Protein AF-A0A368G8C9-F1 (afdb_monomer_lite)

Foldseek 3Di:
DLVQLVVLLVVLVVLLVVLVVLLVVLLVLVVVLVVLVVVLVVCVVVVVVVVNVVSVVVSVVSVVVSVVSVVVSLVSLVVSLVSLVSNLVVLVVLLCCLQVPLVVVLVVLVVVVVVPDDDPCSVVSLLVSLVSLQSSLQSLVSSLVSLVVVLCSQPVGDPPPDPSSVVSNVSSVVSNVSSVVSNVVSQVRQFDQSDPPDDIDRSHPDRPCCVVVPVAEDADADDDDPVVVVVVVVDDDDPPVVPPPPDDDDDDPDDDDDDDHDYDYDYDDD

pLDDT: mean 75.43, std 25.1, range [22.28, 98.25]

Organism: Ancylostoma caninum (NCBI:txid29170)

Sequence (270 aa):
LRTGLANATKETHNLWEENKDLQGRFVNDLNEISRIQQAIAQLEREHRQDQLQHARHSMTEMQRRASQLYSVLTTKREEIVKKLNDGTNFVALLQNQLISERLFDWKNRQKLAQVGVPFDNRDVMLDEIQMEFEFLAEQNWQLHMFASWTLDLLTRGPQVNDSHAHSTASNLTTLADQLTKLLFMLISQSFVVSVQPEPVRLLIGDKLGIRQHLVNTNVTVKIIAEEEAKLLSATQMNHKDMLTILTSDTAKIQHKPNSQNTGLERVVWQ

Secondary structure (DSSP, 8-state):
-HHHHHHHHHHHHHHHHHHHHHHHHHHHHHHHHHHHHHHHHHHHHTT-HHHHHHHHHHHHHHHHHHHHHHHHHHHHHHHHHHHHHHHHHHHHHHHHIIIIIIIHHHHHHHHHHHTT---TTHHHHHHHHHHHHHHHHHHHHHHHHHHHHHHHHHHHSS---SHHHHHHHHHHHHHHHHHHHHHHHHHHHTEEE-SSSS-EEESS-SSS-HHHH-TT---------HHHHHHHHTT---TTGGGTT-SS----------------------

InterPro domains:
  IPR001217 Transcription factor STAT [PTHR11801] (5-252)
  IPR012345 STAT transcription factor, DNA-binding, N-terminal [G3DSA:2.60.40.630] (190-265)
  IPR013800 STAT transcription factor, all-alpha domain [PF01017] (5-182)
  IPR015988 STAT transcription factor, coiled coil [SSF47655] (3-191)

Radius of gyration: 27.37 Å; chains: 1; bounding box: 65×45×83 Å

Structure (mmCIF, N/CA/C/O backbone):
data_AF-A0A368G8C9-F1
#
_entry.id   AF-A0A368G8C9-F1
#
loop_
_atom_site.group_PDB
_atom_site.id
_atom_site.type_symbol
_atom_site.label_atom_id
_atom_site.label_alt_id
_atom_site.label_comp_id
_atom_site.label_asym_id
_atom_site.label_entity_id
_atom_site.label_seq_id
_atom_site.pdbx_PDB_ins_code
_atom_site.Cartn_x
_atom_site.Cartn_y
_atom_site.Cartn_z
_atom_site.occupancy
_atom_site.B_iso_or_equiv
_atom_site.auth_seq_id
_atom_site.auth_comp_id
_atom_site.auth_asym_id
_atom_site.auth_atom_id
_atom_site.pdbx_PDB_model_num
ATOM 1 N N . LEU A 1 1 ? 5.447 -10.956 -12.209 1.00 88.19 1 LEU A N 1
ATOM 2 C CA . LEU A 1 1 ? 5.657 -9.695 -11.460 1.00 88.19 1 LEU A CA 1
ATOM 3 C C . LEU A 1 1 ? 4.490 -8.717 -11.622 1.00 88.19 1 LEU A C 1
ATOM 5 O O . LEU A 1 1 ? 3.838 -8.440 -10.629 1.00 88.19 1 LEU A O 1
ATOM 9 N N . ARG A 1 2 ? 4.151 -8.268 -12.843 1.00 92.25 2 ARG A N 1
ATOM 10 C CA . ARG A 1 2 ? 3.057 -7.303 -13.101 1.00 92.25 2 ARG A CA 1
ATOM 11 C C . ARG A 1 2 ? 1.702 -7.681 -12.480 1.00 92.25 2 ARG A C 1
ATOM 13 O O . ARG A 1 2 ? 1.123 -6.891 -11.745 1.00 92.25 2 ARG A O 1
ATOM 20 N N . THR A 1 3 ? 1.229 -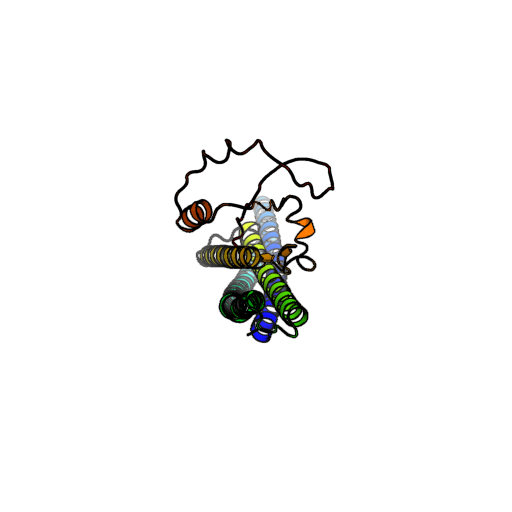8.906 -12.722 1.00 95.69 3 THR A N 1
ATOM 21 C CA . THR A 1 3 ? -0.011 -9.428 -12.115 1.00 95.69 3 THR A CA 1
ATOM 22 C C . THR A 1 3 ? 0.086 -9.522 -10.593 1.00 95.69 3 THR A C 1
ATOM 24 O O . THR A 1 3 ? -0.885 -9.251 -9.899 1.00 95.69 3 THR A O 1
ATOM 27 N N . GLY A 1 4 ? 1.269 -9.862 -10.070 1.00 96.25 4 GLY A N 1
ATOM 28 C CA . GLY A 1 4 ? 1.528 -9.908 -8.630 1.00 96.25 4 GLY A CA 1
ATOM 29 C C . GLY A 1 4 ? 1.377 -8.534 -7.980 1.00 96.25 4 GLY A C 1
ATOM 30 O O . GLY A 1 4 ? 0.673 -8.420 -6.984 1.00 96.25 4 GLY A O 1
ATOM 31 N N . LEU A 1 5 ? 1.941 -7.490 -8.601 1.00 97.50 5 LEU A N 1
ATOM 32 C CA . LEU A 1 5 ? 1.772 -6.107 -8.154 1.00 97.50 5 LEU A CA 1
ATOM 33 C C . LEU A 1 5 ? 0.299 -5.683 -8.183 1.00 97.50 5 LEU A C 1
ATOM 35 O O . LEU A 1 5 ? -0.212 -5.218 -7.173 1.00 97.50 5 LEU A O 1
ATOM 39 N N . ALA A 1 6 ? -0.404 -5.906 -9.299 1.00 96.56 6 ALA A N 1
ATOM 40 C CA . ALA A 1 6 ? -1.820 -5.546 -9.415 1.00 96.56 6 ALA A CA 1
ATOM 41 C C . ALA A 1 6 ? -2.693 -6.233 -8.350 1.00 96.56 6 ALA A C 1
ATOM 43 O O . ALA A 1 6 ? -3.567 -5.603 -7.753 1.00 96.56 6 ALA A O 1
ATOM 44 N N . ASN A 1 7 ? -2.438 -7.517 -8.082 1.00 97.62 7 ASN A N 1
ATOM 45 C CA . ASN A 1 7 ? -3.144 -8.258 -7.041 1.00 97.62 7 ASN A CA 1
ATOM 46 C C . ASN A 1 7 ? -2.818 -7.716 -5.645 1.00 97.62 7 ASN A C 1
ATOM 48 O O . ASN A 1 7 ? -3.739 -7.485 -4.869 1.00 97.62 7 ASN A O 1
ATOM 52 N N . ALA A 1 8 ? -1.542 -7.453 -5.343 1.00 97.56 8 ALA A N 1
ATOM 53 C CA . ALA A 1 8 ? -1.131 -6.888 -4.058 1.00 97.56 8 ALA A CA 1
ATOM 54 C C . ALA A 1 8 ? -1.779 -5.517 -3.804 1.00 97.56 8 ALA A C 1
ATOM 56 O O . ALA A 1 8 ? -2.308 -5.284 -2.717 1.00 97.56 8 ALA A O 1
ATOM 57 N N . THR A 1 9 ? -1.816 -4.638 -4.809 1.00 96.75 9 THR A N 1
ATOM 58 C CA . THR A 1 9 ? -2.486 -3.332 -4.716 1.00 96.75 9 THR A CA 1
ATOM 59 C C . THR A 1 9 ? -3.985 -3.482 -4.478 1.00 96.75 9 THR A C 1
ATOM 61 O O . THR A 1 9 ? -4.532 -2.851 -3.574 1.00 96.75 9 THR A O 1
ATOM 64 N N . LYS A 1 10 ? -4.657 -4.358 -5.238 1.00 97.88 10 LYS A N 1
ATOM 65 C CA . LYS A 1 10 ? -6.098 -4.608 -5.090 1.00 97.88 10 LYS A CA 1
ATOM 66 C C . LYS A 1 10 ? -6.447 -5.193 -3.721 1.00 97.88 10 LYS A C 1
ATOM 68 O O . LYS A 1 10 ? -7.412 -4.765 -3.096 1.00 97.88 10 LYS A O 1
ATOM 73 N N . GLU A 1 11 ? -5.676 -6.166 -3.248 1.00 98.00 11 GLU A N 1
ATOM 74 C CA . GLU A 1 11 ? -5.865 -6.750 -1.919 1.00 98.00 11 GLU A CA 1
ATOM 75 C C . GLU A 1 11 ? -5.634 -5.705 -0.826 1.00 98.00 11 GLU A C 1
ATOM 77 O O . GLU A 1 11 ? -6.454 -5.590 0.080 1.00 98.00 11 GLU A O 1
ATOM 82 N N . THR A 1 12 ? -4.585 -4.886 -0.947 1.00 98.12 12 THR A N 1
ATOM 83 C CA . THR A 1 12 ? -4.316 -3.784 -0.009 1.00 98.12 12 THR A CA 1
ATOM 84 C C . THR A 1 12 ? -5.480 -2.794 0.038 1.00 98.12 12 THR A C 1
ATOM 86 O O . THR A 1 12 ? -5.883 -2.388 1.126 1.00 98.12 12 THR A O 1
ATOM 89 N N . HIS A 1 13 ? -6.063 -2.449 -1.114 1.00 97.94 13 HIS A N 1
ATOM 90 C CA . HIS A 1 13 ? -7.238 -1.581 -1.181 1.00 97.94 13 HIS A CA 1
ATOM 91 C C . HIS A 1 13 ? -8.431 -2.160 -0.409 1.00 97.94 13 HIS A C 1
ATOM 93 O O . HIS A 1 13 ? -9.008 -1.474 0.432 1.00 97.94 13 HIS A O 1
ATOM 99 N N . ASN A 1 14 ? -8.763 -3.434 -0.644 1.00 98.12 14 ASN A N 1
ATOM 100 C CA . ASN A 1 14 ? -9.864 -4.102 0.053 1.00 98.12 14 ASN A CA 1
ATOM 101 C C . ASN A 1 14 ? -9.626 -4.146 1.569 1.00 98.12 14 ASN A C 1
ATOM 103 O O . ASN A 1 14 ? -10.520 -3.836 2.353 1.00 98.12 14 ASN A O 1
ATOM 107 N N . LEU A 1 15 ? -8.401 -4.487 1.988 1.00 98.06 15 LEU A N 1
ATOM 108 C CA . LEU A 1 15 ? -8.029 -4.501 3.401 1.00 98.06 15 LEU A CA 1
ATOM 109 C C . LEU A 1 15 ? -8.153 -3.111 4.035 1.00 98.06 15 LEU A C 1
ATOM 111 O O . LEU A 1 15 ? -8.602 -3.005 5.176 1.00 98.06 15 LEU A O 1
ATOM 115 N N . TRP A 1 16 ? -7.767 -2.061 3.307 1.00 97.38 16 TRP A N 1
ATOM 116 C CA . TRP A 1 16 ? -7.879 -0.680 3.765 1.00 97.38 16 TRP A CA 1
ATOM 117 C C . TRP A 1 16 ? -9.338 -0.242 3.940 1.00 97.38 16 TRP A C 1
ATOM 119 O O . TRP A 1 16 ? -9.667 0.324 4.981 1.00 97.38 16 TRP A O 1
ATOM 129 N N . GLU A 1 17 ? -10.217 -0.543 2.980 1.00 97.62 17 GLU A N 1
ATOM 130 C CA . GLU A 1 17 ? -11.656 -0.253 3.091 1.00 97.62 17 GLU A CA 1
ATOM 131 C C . GLU A 1 17 ? -12.268 -0.934 4.323 1.00 97.62 17 GLU A C 1
ATOM 133 O O . GLU A 1 17 ? -12.906 -0.281 5.151 1.00 97.62 17 GLU A O 1
ATOM 138 N N . GLU A 1 18 ? -11.987 -2.225 4.515 1.00 97.12 18 GLU A N 1
ATOM 139 C CA . GLU A 1 18 ? -12.443 -2.962 5.696 1.00 97.12 18 GLU A CA 1
ATOM 140 C C . GLU A 1 18 ? -11.879 -2.372 6.998 1.00 97.12 18 GLU A C 1
ATOM 142 O O . GLU A 1 18 ? -12.600 -2.233 7.989 1.00 97.12 18 GLU A O 1
ATOM 147 N N . ASN A 1 19 ? -10.596 -1.993 7.019 1.00 95.56 19 ASN A N 1
ATOM 148 C CA . ASN A 1 19 ? -9.971 -1.381 8.191 1.00 95.56 19 ASN A CA 1
ATOM 149 C C . ASN A 1 19 ? -10.600 -0.029 8.542 1.00 95.56 19 ASN A C 1
ATOM 151 O O . ASN A 1 19 ? -10.870 0.229 9.715 1.00 95.56 19 ASN A O 1
ATOM 155 N N . LYS A 1 20 ? -10.864 0.808 7.536 1.00 94.69 20 LYS A N 1
ATOM 156 C CA . LYS A 1 20 ? -11.529 2.104 7.690 1.00 94.69 20 LYS A CA 1
ATOM 157 C C . LYS A 1 20 ? -12.919 1.936 8.306 1.00 94.69 20 LYS A C 1
ATOM 159 O O . LYS A 1 20 ? -13.249 2.637 9.264 1.00 94.69 20 LYS A O 1
ATOM 164 N N . ASP A 1 21 ? -13.703 0.977 7.822 1.00 95.94 21 ASP A N 1
ATOM 165 C CA . ASP A 1 21 ? -15.040 0.698 8.354 1.00 95.94 21 ASP A CA 1
ATOM 166 C C . ASP A 1 21 ? -14.993 0.192 9.801 1.00 95.94 21 ASP A C 1
ATOM 168 O O . ASP A 1 21 ? -15.751 0.658 10.659 1.00 95.94 21 ASP A O 1
ATOM 172 N N . LEU A 1 22 ? -14.077 -0.735 10.103 1.00 95.06 22 LEU A N 1
ATOM 173 C CA . LEU A 1 22 ? -13.854 -1.222 11.466 1.00 95.06 22 LEU A CA 1
ATOM 174 C C . LEU A 1 22 ? -13.415 -0.087 12.401 1.00 95.06 22 LEU A C 1
ATOM 176 O O . LEU A 1 22 ? -13.894 -0.008 13.533 1.00 95.06 22 LEU A O 1
ATOM 180 N N . GLN A 1 23 ? -12.557 0.818 11.924 1.00 92.94 23 GLN A N 1
ATOM 181 C CA . GLN A 1 23 ? -12.082 1.967 12.692 1.00 92.94 23 GLN A CA 1
ATOM 182 C C . GLN A 1 23 ? -13.244 2.915 12.997 1.00 92.94 23 GLN A C 1
ATOM 184 O O . GLN A 1 23 ? -13.386 3.352 14.136 1.00 92.94 23 GLN A O 1
ATOM 189 N N . GLY A 1 24 ? -14.118 3.181 12.022 1.00 93.56 24 GLY A N 1
ATOM 190 C CA . GLY A 1 24 ? -15.326 3.980 12.231 1.00 93.56 24 GLY A CA 1
ATOM 191 C C . GLY A 1 24 ? -16.251 3.382 13.297 1.00 93.56 24 GLY A C 1
ATOM 192 O O . GLY A 1 24 ? -16.713 4.092 14.191 1.00 93.56 24 GLY A O 1
ATOM 193 N N . ARG A 1 25 ? -16.468 2.060 13.264 1.00 94.81 25 ARG A N 1
ATOM 194 C CA . ARG A 1 25 ? -17.245 1.352 14.299 1.00 94.81 25 ARG A CA 1
ATOM 195 C C . ARG A 1 25 ? -16.587 1.453 15.675 1.00 94.81 25 ARG A C 1
ATOM 197 O O . ARG A 1 25 ? -17.273 1.731 16.650 1.00 94.81 25 ARG A O 1
ATOM 204 N N . PHE A 1 26 ? -15.269 1.295 15.750 1.00 93.88 26 PHE A N 1
ATOM 205 C CA . PHE A 1 26 ? -14.529 1.388 17.008 1.00 93.88 26 PHE A CA 1
ATOM 206 C C . PHE A 1 26 ? -14.618 2.784 17.630 1.00 93.88 26 PHE A C 1
ATOM 208 O O . PHE A 1 26 ? -14.861 2.913 18.827 1.00 93.88 26 PHE A O 1
ATOM 215 N N . VAL A 1 27 ? -14.506 3.837 16.818 1.00 92.31 27 VAL A N 1
ATOM 216 C CA . VAL A 1 27 ? -14.690 5.220 17.281 1.00 92.31 27 VAL A CA 1
ATOM 217 C C . VAL A 1 27 ? -16.102 5.445 17.824 1.00 92.31 27 VAL A C 1
ATOM 219 O O . VAL A 1 27 ? -16.261 6.079 18.867 1.00 92.31 27 VAL A O 1
ATOM 222 N N . ASN A 1 28 ? -17.127 4.903 17.163 1.00 93.94 28 ASN A N 1
ATOM 223 C CA . ASN A 1 28 ? -18.502 4.989 17.655 1.00 93.94 28 ASN A CA 1
ATOM 224 C C . ASN A 1 28 ? -18.672 4.288 19.009 1.00 93.94 28 ASN A C 1
ATOM 226 O O . ASN A 1 28 ? -19.301 4.852 19.902 1.00 93.94 28 ASN A O 1
ATOM 230 N N . ASP A 1 29 ? -18.066 3.112 19.186 1.00 94.19 29 ASP A N 1
ATOM 231 C CA . ASP A 1 29 ? -18.099 2.377 20.454 1.00 94.19 29 ASP A CA 1
ATOM 232 C C . ASP A 1 29 ? -17.433 3.171 21.582 1.00 94.19 29 ASP A C 1
ATOM 234 O O . ASP A 1 29 ? -17.985 3.264 22.677 1.00 94.19 29 ASP A O 1
ATOM 238 N N . LEU A 1 30 ? -16.287 3.805 21.315 1.00 93.19 30 LEU A N 1
ATOM 239 C CA . LEU A 1 30 ? -15.606 4.663 22.289 1.00 93.19 30 LEU A CA 1
ATOM 240 C C . LEU A 1 30 ? -16.428 5.904 22.657 1.00 93.19 30 LEU A C 1
ATOM 242 O O . LEU A 1 30 ? -16.494 6.278 23.831 1.00 93.19 30 LEU A O 1
ATOM 246 N N . ASN A 1 31 ? -17.086 6.524 21.677 1.00 93.50 31 ASN A N 1
ATOM 247 C CA . ASN A 1 31 ? -17.979 7.654 21.922 1.00 93.50 31 ASN A CA 1
ATOM 248 C C . ASN A 1 31 ? -19.173 7.245 22.794 1.00 93.50 31 ASN A C 1
ATOM 250 O O . ASN A 1 31 ? -19.550 7.987 23.701 1.00 93.50 31 ASN A O 1
ATOM 254 N N . GLU A 1 32 ? -19.746 6.065 22.558 1.00 94.88 32 GLU A N 1
ATOM 255 C CA . GLU A 1 32 ? -20.853 5.548 23.363 1.00 94.88 32 GLU A CA 1
ATOM 256 C C . GLU A 1 32 ? -20.409 5.201 24.788 1.00 94.88 32 GLU A C 1
ATOM 258 O O . GLU A 1 32 ? -21.078 5.581 25.748 1.00 94.88 32 GLU A O 1
ATOM 263 N N . ILE A 1 33 ? -19.234 4.584 24.955 1.00 95.25 33 ILE A N 1
ATOM 264 C CA . ILE A 1 33 ? -18.633 4.356 26.279 1.00 95.25 33 ILE A CA 1
ATOM 265 C C . ILE A 1 33 ? -18.484 5.683 27.034 1.00 95.25 33 ILE A C 1
ATOM 267 O O . ILE A 1 33 ? -18.860 5.765 28.203 1.00 95.25 33 ILE A O 1
ATOM 271 N N . SER A 1 34 ? -18.003 6.738 26.369 1.00 94.38 34 SER A N 1
ATOM 272 C CA . SER A 1 34 ? -17.874 8.067 26.979 1.00 94.38 34 SER A CA 1
ATOM 273 C C . SER A 1 34 ? -19.225 8.637 27.430 1.00 94.38 34 SER A C 1
ATOM 275 O O . SER A 1 34 ? -19.333 9.167 28.538 1.00 94.38 34 SER A O 1
ATOM 277 N N . ARG A 1 35 ? -20.282 8.477 26.621 1.00 96.00 35 ARG A N 1
ATOM 278 C CA . ARG A 1 35 ? -21.648 8.902 26.979 1.00 96.00 35 ARG A CA 1
ATOM 279 C C . ARG A 1 35 ? -22.190 8.136 28.180 1.00 96.00 35 ARG A C 1
ATOM 281 O O . ARG A 1 35 ? -22.707 8.756 29.109 1.00 96.00 35 ARG A O 1
ATOM 288 N N . ILE A 1 36 ? -22.037 6.810 28.198 1.00 95.12 36 ILE A N 1
ATOM 289 C CA . ILE A 1 36 ? -22.459 5.975 29.331 1.00 95.12 36 ILE A CA 1
ATOM 290 C C . ILE A 1 36 ? -21.697 6.387 30.596 1.00 95.12 36 ILE A C 1
ATOM 292 O O . ILE A 1 36 ? -22.294 6.504 31.663 1.00 95.12 36 ILE A O 1
ATOM 296 N N . GLN A 1 37 ? -20.401 6.683 30.486 1.00 95.25 37 GLN A N 1
ATOM 297 C CA . GLN A 1 37 ? -19.589 7.118 31.619 1.00 95.25 37 GLN A CA 1
ATOM 298 C C . GLN A 1 37 ? -20.044 8.472 32.189 1.00 95.25 37 GLN A C 1
ATOM 300 O O . GLN A 1 37 ? -20.086 8.642 33.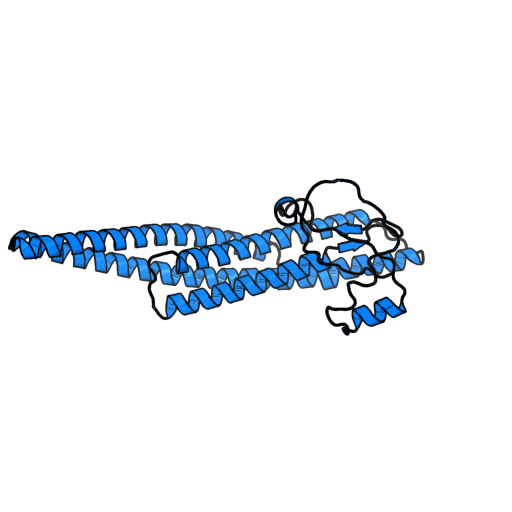409 1.00 95.25 37 GLN A O 1
ATOM 305 N N . GLN A 1 38 ? -20.456 9.415 31.337 1.00 95.00 38 GLN A N 1
ATOM 306 C CA . GLN A 1 38 ? -21.073 10.672 31.779 1.00 95.00 38 GLN A CA 1
ATOM 307 C C . GLN A 1 38 ? -22.424 10.434 32.469 1.00 95.00 38 GLN A C 1
ATOM 309 O O . GLN A 1 38 ? -22.686 11.018 33.522 1.00 95.00 38 GLN A O 1
ATOM 314 N N . ALA A 1 39 ? -23.256 9.543 31.922 1.00 94.56 39 ALA A N 1
ATOM 315 C CA . ALA A 1 39 ? -24.535 9.178 32.524 1.00 94.56 39 ALA A CA 1
ATOM 316 C C . ALA A 1 39 ? -24.353 8.527 33.906 1.00 94.56 39 ALA A C 1
ATOM 318 O O . ALA A 1 39 ? -25.062 8.879 34.846 1.00 94.56 39 ALA A O 1
ATOM 319 N N . ILE A 1 40 ? -23.362 7.642 34.064 1.00 94.62 40 ILE A N 1
ATOM 320 C CA . ILE A 1 40 ? -22.985 7.053 35.358 1.00 94.62 40 ILE A CA 1
ATOM 321 C C . ILE A 1 40 ? -22.645 8.157 36.366 1.00 94.62 40 ILE A C 1
ATOM 323 O O . ILE A 1 40 ? -23.218 8.176 37.452 1.00 94.62 40 ILE A O 1
ATOM 327 N N . ALA A 1 41 ? -21.790 9.114 35.993 1.00 94.25 41 ALA A N 1
ATOM 328 C CA . ALA A 1 41 ? -21.398 10.208 36.882 1.00 94.25 41 ALA A CA 1
ATOM 329 C C . ALA A 1 41 ? -22.587 11.087 37.320 1.00 94.25 41 ALA A C 1
ATOM 331 O O . ALA A 1 41 ? -22.596 11.609 38.435 1.00 94.25 41 ALA A O 1
ATOM 332 N N . GLN A 1 42 ? -23.601 11.257 36.465 1.00 93.88 42 GLN A N 1
ATOM 333 C CA . GLN A 1 42 ? -24.837 11.954 36.823 1.00 93.88 42 GLN A CA 1
ATOM 334 C C . GLN A 1 42 ? -25.710 11.118 37.771 1.00 93.88 42 GLN A C 1
ATOM 336 O O . GLN A 1 42 ? -26.149 11.623 38.804 1.00 93.88 42 GLN A O 1
ATOM 341 N N . LEU A 1 43 ? -25.928 9.837 37.461 1.00 93.44 43 LEU A N 1
ATOM 342 C CA . LEU A 1 43 ? -26.731 8.927 38.286 1.00 93.44 43 LEU A CA 1
ATOM 343 C C . LEU A 1 43 ? -26.146 8.744 39.694 1.00 93.44 43 LEU A C 1
ATOM 345 O O . LEU A 1 43 ? -26.902 8.596 40.656 1.00 93.44 4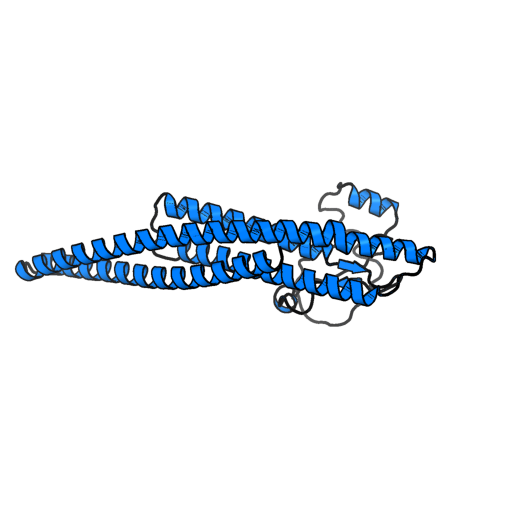3 LEU A O 1
ATOM 349 N N . GLU A 1 44 ? -24.817 8.799 39.827 1.00 92.44 44 GLU A N 1
ATOM 350 C CA . GLU A 1 44 ? -24.121 8.797 41.118 1.00 92.44 44 GLU A CA 1
ATOM 351 C C . GLU A 1 44 ? -24.473 10.026 41.967 1.00 92.44 44 GLU A C 1
ATOM 353 O O . GLU A 1 44 ? -24.700 9.883 43.169 1.00 92.44 44 GLU A O 1
ATOM 358 N N . ARG A 1 45 ? -24.590 11.213 41.353 1.00 93.19 45 ARG A N 1
ATOM 359 C CA . ARG A 1 45 ? -25.008 12.450 42.041 1.00 93.19 45 ARG A CA 1
ATOM 360 C C . ARG A 1 45 ? -26.484 12.435 42.431 1.00 93.19 45 ARG A C 1
ATOM 362 O O . ARG A 1 45 ? -26.849 13.006 43.450 1.00 93.19 45 ARG A O 1
ATOM 369 N N . GLU A 1 46 ? -27.325 11.797 41.622 1.00 92.94 46 GLU A N 1
ATOM 370 C CA . GLU A 1 46 ? -28.771 11.688 41.857 1.00 92.94 46 GLU A CA 1
ATOM 371 C C . GLU A 1 46 ? -29.155 10.515 42.783 1.00 92.94 46 GLU A C 1
ATOM 373 O O . GLU A 1 46 ? -30.338 10.302 43.041 1.00 92.94 46 GLU A O 1
ATOM 378 N N . HIS A 1 47 ? -28.179 9.740 43.275 1.00 88.50 47 HIS A N 1
ATOM 379 C CA . HIS A 1 47 ? -28.375 8.575 44.149 1.00 88.50 47 HIS A CA 1
ATOM 380 C C . HIS A 1 47 ? -29.342 7.499 43.599 1.00 88.50 47 HIS A C 1
ATOM 382 O O . HIS A 1 47 ? -29.966 6.757 44.360 1.00 88.50 47 HIS A O 1
ATOM 388 N N . ARG A 1 48 ? -29.442 7.350 42.269 1.00 87.88 48 ARG A N 1
ATOM 389 C CA . ARG A 1 48 ? -30.328 6.366 41.612 1.00 87.88 48 ARG A CA 1
ATOM 390 C C . ARG A 1 48 ? -29.675 4.984 41.486 1.00 87.88 48 ARG A C 1
ATOM 392 O O . ARG A 1 48 ? -29.214 4.606 40.408 1.00 87.88 48 ARG A O 1
ATOM 399 N N . GLN A 1 49 ? -29.641 4.219 42.579 1.00 85.88 49 GLN A N 1
ATOM 400 C CA . GLN A 1 49 ? -28.889 2.955 42.653 1.00 85.88 49 GLN A CA 1
ATOM 401 C C . GLN A 1 49 ? -29.269 1.907 41.589 1.00 85.88 49 GLN A C 1
ATOM 403 O O . GLN A 1 49 ? -28.368 1.328 40.982 1.00 85.88 49 GLN A O 1
ATOM 408 N N . ASP A 1 50 ? -30.555 1.696 41.296 1.00 86.06 50 ASP A N 1
ATOM 409 C CA . ASP A 1 50 ? -30.969 0.676 40.316 1.00 86.06 50 ASP A CA 1
ATOM 410 C C . ASP A 1 50 ? -30.519 1.021 38.889 1.00 86.06 50 ASP A C 1
ATOM 412 O O . ASP A 1 50 ? -29.988 0.176 38.166 1.00 86.06 50 ASP A O 1
ATOM 416 N N . GLN A 1 51 ? -30.672 2.287 38.484 1.00 89.12 51 GLN A N 1
ATOM 417 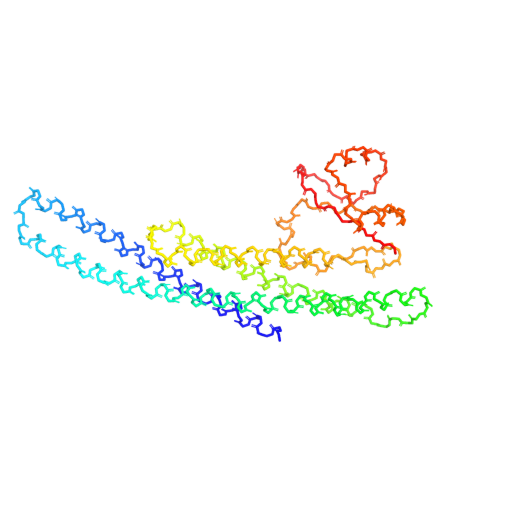C CA . GLN A 1 51 ? -30.241 2.774 37.166 1.00 89.12 51 GLN A CA 1
ATOM 418 C C . GLN A 1 51 ? -28.713 2.768 37.044 1.00 89.12 51 GLN A C 1
ATOM 420 O O . GLN A 1 51 ? -28.178 2.471 35.975 1.00 89.12 51 GLN A O 1
ATOM 425 N N . LEU A 1 52 ? -28.007 3.029 38.147 1.00 91.88 52 LEU A N 1
ATOM 426 C CA . LEU A 1 52 ? -26.551 2.994 38.201 1.00 91.88 52 LEU A CA 1
ATOM 427 C C . LEU A 1 52 ? -25.995 1.587 37.931 1.00 91.88 52 LEU A C 1
ATOM 429 O O . LEU A 1 52 ? -25.036 1.450 37.173 1.00 91.88 52 LEU A O 1
ATOM 433 N N . GLN A 1 53 ? -26.601 0.544 38.509 1.00 91.56 53 GLN A N 1
ATOM 434 C CA . GLN A 1 53 ? -26.180 -0.843 38.266 1.00 91.56 53 GLN A CA 1
ATOM 435 C C . GLN A 1 53 ? -26.362 -1.240 36.796 1.00 91.56 53 GLN A C 1
ATOM 437 O O . GLN A 1 53 ? -25.445 -1.791 36.186 1.00 91.56 53 GLN A O 1
ATOM 442 N N . HIS A 1 54 ? -27.503 -0.884 36.195 1.00 92.62 54 HIS A N 1
ATOM 443 C CA . HIS A 1 54 ? -27.763 -1.140 34.775 1.00 92.62 54 HIS A CA 1
ATOM 444 C C . HIS A 1 54 ? -26.774 -0.396 33.865 1.00 92.62 54 HIS A C 1
ATOM 446 O O . HIS A 1 54 ? -26.226 -0.989 32.935 1.00 92.62 54 HIS A O 1
ATOM 452 N N . ALA A 1 55 ? -26.497 0.881 34.148 1.00 92.88 55 ALA A N 1
ATOM 453 C CA . ALA A 1 55 ? -25.546 1.677 33.376 1.00 92.88 55 ALA A CA 1
ATOM 454 C C . ALA A 1 55 ? -24.116 1.117 33.468 1.00 92.88 55 ALA A C 1
ATOM 456 O O . ALA A 1 55 ? -23.428 1.020 32.452 1.00 92.88 55 ALA A O 1
ATOM 457 N N . ARG A 1 56 ? -23.683 0.680 34.660 1.00 94.00 56 ARG A N 1
ATOM 458 C CA . ARG A 1 56 ? -22.375 0.032 34.857 1.00 94.00 56 ARG A CA 1
ATOM 459 C C . ARG A 1 56 ? -22.267 -1.287 34.095 1.00 94.00 56 ARG A C 1
ATOM 461 O O . ARG A 1 56 ? -21.260 -1.506 33.431 1.00 94.00 56 ARG A O 1
ATOM 468 N N . HIS A 1 57 ? -23.306 -2.124 34.129 1.00 94.75 57 HIS A N 1
ATOM 469 C CA . HIS A 1 57 ? -23.331 -3.368 33.358 1.00 94.75 57 HIS A CA 1
ATOM 470 C C . HIS A 1 57 ? -23.249 -3.108 31.844 1.00 94.75 57 HIS A C 1
ATOM 472 O O . HIS A 1 57 ? -22.426 -3.714 31.158 1.00 94.75 57 HIS A O 1
ATOM 478 N N . SER A 1 58 ? -24.031 -2.146 31.339 1.00 94.56 58 SER A N 1
ATOM 479 C CA . SER A 1 58 ? -23.983 -1.719 29.933 1.00 94.56 58 SER A CA 1
ATOM 480 C C . SER A 1 58 ? -22.590 -1.216 29.531 1.00 94.56 58 SER A C 1
ATOM 482 O O . SER A 1 58 ? -22.065 -1.597 28.484 1.00 94.56 58 SER A O 1
ATOM 484 N N . MET A 1 59 ? -21.939 -0.425 30.394 1.00 95.44 59 MET A N 1
ATOM 485 C CA . MET A 1 59 ? -20.571 0.048 30.169 1.00 95.44 59 MET A CA 1
ATOM 486 C C . MET A 1 59 ? -19.580 -1.113 30.034 1.00 95.44 59 MET A C 1
ATOM 488 O O . MET A 1 59 ? -18.754 -1.098 29.124 1.00 95.44 59 MET A O 1
ATOM 492 N N . THR A 1 60 ? -19.666 -2.125 30.903 1.00 95.50 60 THR A N 1
ATOM 493 C CA . THR A 1 60 ? -18.784 -3.300 30.850 1.00 95.50 60 THR A CA 1
ATOM 494 C C . THR A 1 60 ? -18.968 -4.097 29.557 1.00 95.50 60 THR A C 1
ATOM 496 O O . THR A 1 60 ? -17.975 -4.455 28.922 1.00 95.50 60 THR A O 1
ATOM 499 N N . GLU A 1 61 ? -20.207 -4.331 29.115 1.00 95.38 61 GLU A N 1
ATOM 500 C CA . GLU A 1 61 ? -20.464 -5.013 27.837 1.00 95.38 61 GLU A CA 1
ATOM 501 C C . GLU A 1 61 ? -19.946 -4.207 26.638 1.00 95.38 61 GLU A C 1
ATOM 503 O O . GLU A 1 61 ? -19.308 -4.762 25.739 1.00 95.38 61 GLU A O 1
ATOM 508 N N . MET A 1 62 ? -20.147 -2.886 26.647 1.00 94.81 62 MET A N 1
ATOM 509 C CA . MET A 1 62 ? -19.632 -2.002 25.601 1.00 94.81 62 MET A CA 1
ATOM 510 C C . MET A 1 62 ? -18.102 -1.976 25.558 1.00 94.81 62 MET A C 1
ATOM 512 O O . MET A 1 62 ? -17.522 -2.066 24.476 1.00 94.81 62 MET A O 1
ATOM 516 N N . GLN A 1 63 ? -17.437 -1.926 26.715 1.00 94.94 63 GLN A N 1
ATOM 517 C CA . GLN A 1 63 ? -15.979 -2.026 26.805 1.00 94.94 63 GLN A CA 1
ATOM 518 C C . GLN A 1 63 ? -15.476 -3.364 26.256 1.00 94.94 63 GLN A C 1
ATOM 520 O O . GLN A 1 63 ? -14.555 -3.379 25.441 1.00 94.94 63 GLN A O 1
ATOM 525 N N . ARG A 1 64 ? -16.119 -4.481 26.625 1.00 96.12 64 ARG A N 1
ATOM 526 C CA . ARG A 1 64 ? -15.774 -5.814 26.110 1.00 96.12 64 ARG A CA 1
ATOM 527 C C . ARG A 1 64 ? -15.880 -5.870 24.584 1.00 96.12 64 ARG A C 1
ATOM 529 O O . ARG A 1 64 ? -14.976 -6.391 23.929 1.00 96.12 64 ARG A O 1
ATOM 536 N N . ARG A 1 65 ? -16.954 -5.315 24.010 1.00 95.44 65 ARG A N 1
ATOM 537 C CA . ARG A 1 65 ? -17.144 -5.231 22.553 1.00 95.44 65 ARG A CA 1
ATOM 538 C C . ARG A 1 65 ? -16.059 -4.388 21.883 1.00 95.44 65 ARG A C 1
ATOM 540 O O . ARG A 1 65 ? -15.466 -4.841 20.905 1.00 95.44 65 ARG A O 1
ATOM 547 N N . ALA A 1 66 ? -15.768 -3.208 22.427 1.00 94.50 66 ALA A N 1
ATOM 548 C CA . ALA A 1 66 ? -14.741 -2.316 21.898 1.00 94.50 66 ALA A CA 1
ATOM 549 C C . ALA A 1 66 ? -13.353 -2.979 21.909 1.00 94.50 66 ALA A C 1
ATOM 551 O O . ALA A 1 66 ? -12.627 -2.888 20.921 1.00 94.50 66 ALA A O 1
ATOM 552 N N . SER A 1 67 ? -13.002 -3.713 22.972 1.00 94.06 67 SER A N 1
ATOM 553 C CA . SER A 1 67 ? -11.742 -4.466 23.047 1.00 94.06 67 SER A CA 1
ATOM 554 C C . SER A 1 67 ? -11.650 -5.577 21.997 1.00 94.06 67 SER A C 1
ATOM 556 O O . SER A 1 67 ? -10.605 -5.745 21.371 1.00 94.06 67 SER A O 1
ATOM 558 N N . GLN A 1 68 ? -12.737 -6.320 21.761 1.00 96.06 68 GLN A N 1
ATOM 559 C CA . GLN A 1 68 ? -12.778 -7.346 20.711 1.00 96.06 68 GLN A CA 1
ATOM 560 C C . GLN A 1 68 ? -12.600 -6.729 19.321 1.00 96.06 68 GLN A C 1
ATOM 562 O O . GLN A 1 68 ? -11.806 -7.220 18.519 1.00 96.06 68 GLN A O 1
ATOM 567 N N . LEU A 1 69 ? -13.293 -5.622 19.053 1.00 95.62 69 LEU A N 1
ATOM 568 C CA . LEU A 1 69 ? -13.174 -4.897 17.794 1.00 95.62 69 LEU A CA 1
ATOM 569 C C . LEU A 1 69 ? -11.761 -4.332 17.589 1.00 95.62 69 LEU A C 1
ATOM 571 O O . LEU A 1 69 ? -11.226 -4.411 16.484 1.00 95.62 69 LEU A O 1
ATOM 575 N N . TYR A 1 70 ? -11.132 -3.828 18.653 1.00 93.62 70 TYR A N 1
ATOM 576 C CA . TYR A 1 70 ? -9.748 -3.363 18.611 1.00 93.62 70 TYR A CA 1
ATOM 577 C C . TYR A 1 70 ? -8.768 -4.489 18.257 1.00 93.62 70 TYR A C 1
ATOM 579 O O . TYR A 1 70 ? -7.892 -4.295 17.419 1.00 93.62 70 TYR A O 1
ATOM 587 N N . SER A 1 71 ? -8.954 -5.692 18.811 1.00 94.44 71 SER A N 1
ATOM 588 C CA . SER A 1 71 ? -8.132 -6.854 18.446 1.00 94.44 71 SER A CA 1
ATOM 589 C C . SER A 1 71 ? -8.222 -7.173 16.951 1.00 94.44 71 SER A C 1
ATOM 591 O O . SER A 1 71 ? -7.197 -7.403 16.315 1.00 94.44 71 SER A O 1
ATOM 593 N N . VAL A 1 72 ? -9.432 -7.153 16.380 1.00 96.25 72 VAL A N 1
ATOM 594 C CA . VAL A 1 72 ? -9.640 -7.386 14.940 1.00 96.25 72 VAL A CA 1
ATOM 595 C C . VAL A 1 72 ? -8.984 -6.281 14.108 1.00 96.25 72 VAL A C 1
ATOM 597 O O . VAL A 1 72 ? -8.346 -6.563 13.094 1.00 96.25 72 VAL A O 1
ATOM 600 N N . LEU A 1 73 ? -9.094 -5.024 14.548 1.00 93.81 73 LEU A N 1
ATOM 601 C CA . LEU A 1 73 ? -8.433 -3.884 13.910 1.00 93.81 73 LEU A CA 1
ATOM 602 C C . LEU A 1 73 ? -6.914 -4.041 13.863 1.00 93.81 73 LEU A C 1
ATOM 604 O O . LEU A 1 73 ? -6.312 -3.753 12.828 1.00 93.81 73 LEU A O 1
ATOM 608 N N . THR A 1 74 ? -6.302 -4.495 14.955 1.00 93.56 74 THR A N 1
ATOM 609 C CA . THR A 1 74 ? -4.856 -4.722 15.031 1.00 93.56 74 THR A CA 1
ATOM 610 C C . THR A 1 74 ? -4.416 -5.794 14.042 1.00 93.56 74 THR A C 1
ATOM 612 O O . THR A 1 74 ? -3.551 -5.519 13.213 1.00 93.56 74 THR A O 1
ATOM 615 N N . THR A 1 75 ? -5.081 -6.954 14.018 1.00 95.88 75 THR A N 1
ATOM 616 C CA . THR A 1 75 ? -4.799 -8.006 13.023 1.00 95.88 75 THR A CA 1
ATOM 617 C C . THR A 1 75 ? -4.934 -7.478 11.595 1.00 95.88 75 THR A C 1
ATOM 619 O O . THR A 1 75 ? -4.074 -7.712 10.749 1.00 95.88 75 THR A O 1
ATOM 622 N N . LYS A 1 76 ? -5.978 -6.688 11.321 1.00 95.62 76 LYS A N 1
ATOM 623 C CA . LYS A 1 76 ? -6.201 -6.132 9.984 1.00 95.62 76 LYS A CA 1
ATOM 624 C C . LYS A 1 76 ? -5.096 -5.170 9.548 1.00 95.62 76 LYS A C 1
ATOM 626 O O . LYS A 1 76 ? -4.708 -5.154 8.383 1.00 95.62 76 LYS A O 1
ATOM 631 N N . ARG A 1 77 ? -4.569 -4.371 10.476 1.00 95.25 77 ARG A N 1
ATOM 632 C CA . ARG A 1 77 ? -3.442 -3.463 10.216 1.00 95.25 77 ARG A CA 1
ATOM 633 C C . ARG A 1 77 ? -2.154 -4.220 9.923 1.00 95.25 77 ARG A C 1
ATOM 635 O O . ARG A 1 77 ? -1.421 -3.827 9.020 1.00 95.25 77 ARG A O 1
ATOM 642 N N . GLU A 1 78 ? -1.900 -5.312 10.635 1.00 96.25 78 GLU A N 1
ATOM 643 C CA . GLU A 1 78 ? -0.753 -6.186 10.369 1.00 96.25 78 GLU A CA 1
ATOM 644 C C . GLU A 1 78 ? -0.834 -6.803 8.963 1.00 96.25 78 GLU A C 1
ATOM 646 O O . GLU A 1 78 ? 0.160 -6.817 8.232 1.00 96.25 78 GLU A O 1
ATOM 651 N N . GLU A 1 79 ? -2.027 -7.231 8.533 1.00 97.81 79 GLU A N 1
ATOM 652 C CA . GLU A 1 79 ? -2.265 -7.712 7.165 1.00 97.81 79 GLU A CA 1
ATOM 653 C C . GLU A 1 79 ? -1.995 -6.630 6.110 1.00 97.81 79 GLU A C 1
ATOM 655 O O . GLU A 1 79 ? -1.325 -6.908 5.112 1.00 97.81 79 GLU A O 1
ATOM 660 N N . ILE A 1 80 ? -2.459 -5.393 6.339 1.00 98.00 80 ILE A N 1
ATOM 661 C CA . ILE A 1 80 ? -2.184 -4.248 5.454 1.00 98.00 80 ILE A CA 1
ATOM 662 C C . ILE A 1 80 ? -0.677 -4.016 5.333 1.00 98.00 80 ILE A C 1
ATOM 664 O O . ILE A 1 80 ? -0.160 -3.925 4.221 1.00 98.00 80 ILE A O 1
ATOM 668 N N . VAL A 1 81 ? 0.048 -3.961 6.455 1.00 98.19 81 VAL A N 1
ATOM 669 C CA . VAL A 1 81 ? 1.506 -3.757 6.457 1.00 98.19 81 VAL A CA 1
ATOM 670 C C . VAL A 1 81 ? 2.215 -4.867 5.682 1.00 98.19 81 VAL A C 1
ATOM 672 O O . VAL A 1 81 ? 3.133 -4.589 4.907 1.00 98.19 81 VAL A O 1
ATOM 675 N N . LYS A 1 82 ? 1.788 -6.123 5.841 1.00 98.00 82 LYS A N 1
ATOM 676 C CA . LYS A 1 82 ? 2.353 -7.252 5.095 1.00 98.00 82 LYS A CA 1
ATOM 677 C C . LYS A 1 82 ? 2.120 -7.109 3.588 1.00 98.00 82 LYS A C 1
ATOM 679 O O . LYS A 1 82 ? 3.060 -7.262 2.813 1.00 98.00 82 LYS A O 1
ATOM 684 N N . LYS A 1 83 ? 0.901 -6.762 3.170 1.00 98.06 83 LYS A N 1
ATOM 685 C CA . LYS A 1 83 ? 0.566 -6.597 1.746 1.00 98.06 83 LYS A CA 1
ATOM 686 C C . LYS A 1 83 ? 1.229 -5.382 1.109 1.00 98.06 83 LYS A C 1
ATOM 688 O O . LYS A 1 83 ? 1.672 -5.474 -0.034 1.00 98.06 83 LYS A O 1
ATOM 693 N N . LEU A 1 84 ? 1.385 -4.291 1.855 1.00 98.25 84 LEU A N 1
ATOM 694 C CA . LEU A 1 84 ? 2.181 -3.144 1.426 1.00 98.25 84 LEU A CA 1
ATOM 695 C C . LEU A 1 84 ? 3.648 -3.530 1.215 1.00 98.25 84 LEU A C 1
ATOM 697 O O . LEU A 1 84 ? 4.215 -3.155 0.197 1.00 98.25 84 LEU A O 1
ATOM 701 N N . ASN A 1 85 ? 4.251 -4.317 2.115 1.00 98.12 85 ASN A N 1
ATOM 702 C CA . ASN A 1 85 ? 5.612 -4.832 1.918 1.00 98.12 85 ASN A CA 1
ATOM 703 C C . ASN A 1 85 ? 5.728 -5.677 0.639 1.00 98.12 85 ASN A C 1
ATOM 705 O O . ASN A 1 85 ? 6.638 -5.454 -0.160 1.00 98.12 85 ASN A O 1
ATOM 709 N N . ASP A 1 86 ? 4.798 -6.612 0.417 1.00 97.75 86 ASP A N 1
ATOM 710 C CA . ASP A 1 86 ? 4.760 -7.423 -0.808 1.00 97.75 86 ASP A CA 1
ATOM 711 C C . ASP A 1 86 ? 4.663 -6.528 -2.059 1.00 97.75 86 ASP A C 1
ATOM 713 O O . ASP A 1 86 ? 5.425 -6.696 -3.015 1.00 97.75 86 ASP A O 1
ATOM 717 N N . GLY A 1 87 ? 3.768 -5.535 -2.031 1.00 97.94 87 GLY A N 1
ATOM 718 C CA . GLY A 1 87 ? 3.600 -4.541 -3.090 1.00 97.94 87 GLY A CA 1
ATOM 719 C C . GLY A 1 87 ? 4.880 -3.749 -3.365 1.00 97.94 87 GLY A C 1
ATOM 720 O O . GLY A 1 87 ? 5.333 -3.704 -4.508 1.00 97.94 87 GLY A O 1
ATOM 721 N N . THR A 1 88 ? 5.512 -3.194 -2.329 1.00 97.75 88 THR A N 1
ATOM 722 C CA . THR A 1 88 ? 6.781 -2.454 -2.429 1.00 97.75 88 THR A CA 1
ATOM 723 C C . THR A 1 88 ? 7.890 -3.313 -3.038 1.00 97.75 88 THR A C 1
ATOM 725 O O . THR A 1 88 ? 8.624 -2.845 -3.911 1.00 97.75 88 THR A O 1
ATOM 728 N N . ASN A 1 89 ? 7.981 -4.590 -2.656 1.00 97.94 89 ASN A N 1
ATOM 729 C CA . ASN A 1 89 ? 8.945 -5.526 -3.235 1.00 97.94 89 ASN A CA 1
ATOM 730 C C . ASN A 1 89 ? 8.684 -5.764 -4.729 1.00 97.94 89 ASN A C 1
ATOM 732 O O . ASN A 1 89 ? 9.617 -5.724 -5.535 1.00 97.94 89 ASN A O 1
ATOM 736 N N . PHE A 1 90 ? 7.424 -5.964 -5.132 1.00 98.19 90 PHE A N 1
ATOM 737 C CA . PHE A 1 90 ? 7.086 -6.092 -6.550 1.00 98.19 90 PHE A CA 1
ATOM 738 C C . PHE A 1 90 ? 7.396 -4.822 -7.342 1.00 98.19 90 PHE A C 1
ATOM 740 O O . PHE A 1 90 ? 7.897 -4.932 -8.463 1.00 98.19 90 PHE A O 1
ATOM 747 N N . VAL A 1 91 ? 7.131 -3.641 -6.772 1.00 96.69 91 VAL A N 1
ATOM 748 C CA . VAL A 1 91 ? 7.492 -2.359 -7.386 1.00 96.69 91 VAL A CA 1
ATOM 749 C C . VAL A 1 91 ? 8.998 -2.295 -7.610 1.00 96.69 91 VAL A C 1
ATOM 751 O O . VAL A 1 91 ? 9.419 -2.042 -8.733 1.00 96.69 91 VAL A O 1
ATOM 754 N N . ALA A 1 92 ? 9.811 -2.574 -6.588 1.00 96.50 92 ALA A N 1
ATOM 755 C CA . ALA A 1 92 ? 11.267 -2.510 -6.691 1.00 96.50 92 ALA A CA 1
ATOM 756 C C . ALA A 1 92 ? 11.826 -3.466 -7.761 1.00 96.50 92 ALA A C 1
ATOM 758 O O . ALA A 1 92 ? 12.671 -3.068 -8.565 1.00 96.50 92 ALA A O 1
ATOM 759 N N . LEU A 1 93 ? 11.323 -4.705 -7.818 1.00 97.31 93 LEU A N 1
ATOM 760 C CA . LEU A 1 93 ? 11.738 -5.694 -8.819 1.00 97.31 93 LEU A CA 1
ATOM 761 C C . LEU A 1 93 ? 11.349 -5.274 -10.242 1.00 97.31 93 LEU A C 1
ATOM 763 O O . LEU A 1 93 ? 12.186 -5.306 -11.141 1.00 97.31 93 LEU A O 1
ATOM 767 N N . LEU A 1 94 ? 10.098 -4.849 -10.449 1.00 95.88 94 LEU A N 1
ATOM 768 C CA . LEU A 1 94 ? 9.633 -4.369 -11.755 1.00 95.88 94 LEU A CA 1
ATOM 769 C C . LEU A 1 94 ? 10.377 -3.112 -12.191 1.00 95.88 94 LEU A C 1
ATOM 771 O O . LEU A 1 94 ? 10.716 -2.977 -13.360 1.00 95.88 94 LEU A O 1
ATOM 775 N N . GLN A 1 95 ? 10.646 -2.207 -11.256 1.00 93.69 95 GLN A N 1
ATOM 776 C CA . GLN A 1 95 ? 11.392 -0.989 -11.515 1.00 93.69 95 GLN A CA 1
ATOM 777 C C . GLN A 1 95 ? 12.815 -1.293 -11.980 1.00 93.69 95 GLN A C 1
ATOM 779 O O . GLN A 1 95 ? 13.276 -0.697 -12.952 1.00 93.69 95 GLN A O 1
ATOM 784 N N . ASN A 1 96 ? 13.496 -2.231 -11.317 1.00 94.31 96 ASN A N 1
ATOM 785 C CA . ASN A 1 96 ? 14.828 -2.665 -11.720 1.00 94.31 96 ASN A CA 1
ATOM 786 C C . ASN A 1 96 ? 14.806 -3.297 -13.119 1.00 94.31 96 ASN A C 1
ATOM 788 O O . ASN A 1 96 ? 15.554 -2.855 -13.985 1.00 94.31 96 ASN A O 1
ATOM 792 N N . GLN A 1 97 ? 13.883 -4.228 -13.376 1.00 94.62 97 GLN A N 1
ATOM 793 C CA . GLN A 1 97 ? 13.725 -4.854 -14.691 1.00 94.62 97 GLN A CA 1
ATOM 794 C C . GLN A 1 97 ? 13.454 -3.810 -15.793 1.00 94.62 97 GLN A C 1
ATOM 796 O O . GLN A 1 97 ? 14.067 -3.816 -16.861 1.00 94.62 97 GLN A O 1
ATOM 801 N N . LEU A 1 98 ? 12.553 -2.864 -15.533 1.00 92.44 98 LEU A N 1
ATOM 802 C CA . LEU A 1 98 ? 12.158 -1.851 -16.506 1.00 92.44 98 LEU A CA 1
ATOM 803 C C . LEU A 1 98 ? 13.295 -0.865 -16.812 1.00 92.44 98 LEU A C 1
ATOM 805 O O . LEU A 1 98 ? 13.518 -0.526 -17.973 1.00 92.44 98 LEU A O 1
ATOM 809 N N . ILE A 1 99 ? 14.028 -0.413 -15.791 1.00 89.25 99 ILE A N 1
ATOM 810 C CA . ILE A 1 99 ? 15.085 0.598 -15.939 1.00 89.25 99 ILE A CA 1
ATOM 811 C C . ILE A 1 99 ? 16.401 -0.031 -16.407 1.00 89.25 99 ILE A C 1
ATOM 813 O O . ILE A 1 99 ? 17.007 0.453 -17.364 1.00 89.25 99 ILE A O 1
ATOM 817 N N . SER A 1 100 ? 16.862 -1.074 -15.720 1.00 91.38 100 SER A N 1
ATOM 818 C CA . SER A 1 100 ? 18.192 -1.658 -15.914 1.00 91.38 100 SER A CA 1
ATOM 819 C C . SER A 1 100 ? 18.260 -2.630 -17.086 1.00 91.38 100 SER A C 1
ATOM 821 O O . SER A 1 100 ? 19.352 -2.844 -17.603 1.00 91.38 100 SER A O 1
ATOM 823 N N . GLU A 1 101 ? 17.128 -3.177 -17.537 1.00 92.50 101 GLU A N 1
ATOM 824 C CA . GLU A 1 101 ? 17.093 -4.083 -18.688 1.00 92.50 101 GLU A CA 1
ATOM 825 C C . GLU A 1 101 ? 16.398 -3.425 -19.879 1.00 92.50 101 GLU A C 1
ATOM 827 O O . GLU A 1 101 ? 17.055 -3.098 -20.866 1.00 92.50 101 GLU A O 1
ATOM 832 N N . ARG A 1 102 ? 15.082 -3.174 -19.797 1.00 92.69 102 ARG A N 1
ATOM 833 C CA . ARG A 1 102 ? 14.301 -2.742 -20.974 1.00 92.69 102 ARG A CA 1
ATOM 834 C C . ARG A 1 102 ? 14.699 -1.355 -21.470 1.00 92.69 102 ARG A C 1
ATOM 836 O O . ARG A 1 102 ? 14.993 -1.180 -22.653 1.00 92.69 102 ARG A O 1
ATOM 843 N N . LEU A 1 103 ? 14.725 -0.366 -20.577 1.00 89.06 103 LEU A N 1
ATOM 844 C CA . LEU A 1 103 ? 15.098 1.001 -20.935 1.00 89.06 103 LEU A CA 1
ATOM 845 C C . LEU A 1 103 ? 16.581 1.101 -21.309 1.00 89.06 103 LEU A C 1
ATOM 847 O O . LEU A 1 103 ? 16.936 1.859 -22.213 1.00 89.06 103 LEU A O 1
ATOM 851 N N . PHE A 1 104 ? 17.446 0.345 -20.632 1.00 89.88 104 PHE A N 1
ATOM 852 C CA . PHE A 1 104 ? 18.863 0.280 -20.974 1.00 89.88 104 PHE A CA 1
ATOM 853 C C . PHE A 1 104 ? 19.085 -0.289 -22.382 1.00 89.88 104 PHE A C 1
ATOM 855 O O . PHE A 1 104 ? 19.791 0.336 -23.174 1.00 89.88 104 PHE A O 1
ATOM 862 N N . ASP A 1 105 ? 18.444 -1.412 -22.724 1.00 92.25 105 ASP A N 1
ATOM 863 C CA . ASP A 1 105 ? 18.524 -2.016 -24.060 1.00 92.25 105 ASP A CA 1
ATOM 864 C C . ASP A 1 105 ? 18.019 -1.049 -25.137 1.00 92.25 105 ASP A C 1
ATOM 866 O O . ASP A 1 105 ? 18.705 -0.814 -26.132 1.00 92.25 105 ASP A O 1
ATOM 870 N N . TRP A 1 106 ? 16.877 -0.392 -24.903 1.00 91.31 106 TRP A N 1
ATOM 871 C CA . TRP A 1 106 ? 16.357 0.622 -25.823 1.00 91.31 106 TRP A CA 1
ATOM 872 C C . TRP A 1 106 ? 17.364 1.762 -26.058 1.00 91.31 106 TRP A C 1
ATOM 874 O O . TRP A 1 106 ? 17.649 2.109 -27.206 1.00 91.31 106 TRP A O 1
ATOM 884 N N . LYS A 1 107 ? 17.971 2.303 -24.988 1.00 86.00 107 LYS A N 1
ATOM 885 C CA . LYS A 1 107 ? 19.006 3.351 -25.085 1.00 86.00 107 LYS A CA 1
ATOM 886 C C . LYS A 1 107 ? 20.243 2.857 -25.836 1.00 86.00 107 LYS A C 1
ATOM 888 O O . LYS A 1 107 ? 20.823 3.603 -26.620 1.00 86.00 107 LYS A O 1
ATOM 893 N N . ASN A 1 108 ? 20.660 1.613 -25.613 1.00 90.19 108 ASN A N 1
ATOM 894 C CA . ASN A 1 108 ? 21.814 1.032 -26.291 1.00 90.19 108 ASN A CA 1
ATOM 895 C C . ASN A 1 108 ? 21.564 0.870 -27.799 1.00 90.19 108 ASN A C 1
ATOM 897 O O . ASN A 1 108 ? 22.396 1.268 -28.611 1.00 90.19 108 ASN A O 1
ATOM 901 N N . ARG A 1 109 ? 20.386 0.374 -28.189 1.00 89.44 109 ARG A N 1
ATOM 902 C CA . ARG A 1 109 ? 19.982 0.283 -29.602 1.00 89.44 109 ARG A CA 1
ATOM 903 C C . ARG A 1 109 ? 19.872 1.654 -30.259 1.00 89.44 109 ARG A C 1
ATOM 905 O O . ARG A 1 109 ? 20.295 1.814 -31.399 1.00 89.44 109 ARG A O 1
ATOM 912 N N . GLN A 1 110 ? 19.384 2.658 -29.529 1.00 84.69 110 GLN A N 1
ATOM 913 C CA . GLN A 1 110 ? 19.367 4.040 -30.005 1.00 84.69 110 GLN A CA 1
ATOM 914 C C . GLN A 1 110 ? 20.783 4.561 -30.295 1.00 84.69 110 GLN A C 1
ATOM 916 O O . GLN A 1 110 ? 20.996 5.174 -31.338 1.00 84.69 110 GLN A O 1
ATOM 921 N N . LYS A 1 111 ? 21.759 4.279 -29.422 1.00 83.56 111 LYS A N 1
ATOM 922 C CA . LYS A 1 111 ? 23.171 4.630 -29.656 1.00 83.56 111 LYS A CA 1
ATOM 923 C C . LYS A 1 111 ? 23.749 3.913 -30.875 1.00 83.56 111 LYS A C 1
ATOM 925 O O . LYS A 1 111 ? 24.408 4.537 -31.696 1.00 83.56 111 LYS A O 1
ATOM 930 N N . LEU A 1 112 ? 23.472 2.619 -31.035 1.00 86.12 112 LEU A N 1
ATOM 931 C CA . LEU A 1 112 ? 23.916 1.863 -32.211 1.00 86.12 112 LEU A CA 1
ATOM 932 C C . LEU A 1 112 ? 23.295 2.394 -33.515 1.00 86.12 112 LEU A C 1
ATOM 934 O O . LEU A 1 112 ? 23.953 2.404 -34.555 1.00 86.12 112 LEU A O 1
ATOM 938 N N . ALA A 1 113 ? 22.066 2.909 -33.459 1.00 86.00 113 ALA A N 1
ATOM 939 C CA . ALA A 1 113 ? 21.431 3.540 -34.612 1.00 86.00 113 ALA A CA 1
ATOM 940 C C . ALA A 1 113 ? 22.159 4.796 -35.103 1.00 86.00 113 ALA A C 1
ATOM 942 O O . ALA A 1 113 ? 22.172 5.066 -36.302 1.00 86.00 113 ALA A O 1
ATOM 943 N N . GLN A 1 114 ? 22.836 5.524 -34.211 1.00 79.69 114 GLN A N 1
ATOM 944 C CA . GLN A 1 114 ? 23.642 6.693 -34.584 1.00 79.69 114 GLN A CA 1
ATOM 945 C C . GLN A 1 114 ? 24.871 6.323 -35.419 1.00 79.69 114 GLN A C 1
ATOM 947 O O . GLN A 1 114 ? 25.353 7.147 -36.189 1.00 79.69 114 GLN A O 1
ATOM 952 N N . VAL A 1 115 ? 25.356 5.083 -35.304 1.00 85.69 115 VAL A N 1
ATOM 953 C CA . VAL A 1 115 ? 26.467 4.556 -36.113 1.00 85.69 115 VAL A CA 1
ATOM 954 C C . VAL A 1 115 ? 25.984 3.716 -37.304 1.00 85.69 115 VAL A C 1
ATOM 956 O O . VAL A 1 115 ? 26.773 3.008 -37.924 1.00 85.69 115 VAL A O 1
ATOM 959 N N . GLY A 1 116 ? 24.693 3.809 -37.648 1.00 83.06 116 GLY A N 1
ATOM 960 C CA . GLY A 1 116 ? 24.116 3.217 -38.857 1.00 83.06 116 GLY A CA 1
ATOM 961 C C . GLY A 1 116 ? 23.521 1.816 -38.693 1.00 83.06 116 GLY A C 1
ATOM 962 O O . GLY A 1 116 ? 23.118 1.223 -39.692 1.00 83.06 116 GLY A O 1
ATOM 963 N N . VAL A 1 117 ? 23.432 1.276 -37.470 1.00 90.44 117 VAL A N 1
ATOM 964 C CA . VAL A 1 117 ? 22.722 0.008 -37.222 1.00 90.44 117 VAL A CA 1
ATOM 965 C C . VAL A 1 117 ? 21.207 0.253 -37.282 1.00 90.44 117 VAL A C 1
ATOM 967 O O . VAL A 1 117 ? 20.708 1.081 -36.525 1.00 90.44 117 VAL A O 1
ATOM 970 N N . PRO A 1 118 ? 20.432 -0.444 -38.131 1.00 87.56 118 PRO A N 1
ATOM 971 C CA . PRO A 1 118 ? 18.984 -0.259 -38.168 1.00 87.56 118 PRO A CA 1
ATOM 972 C C . PRO A 1 118 ? 18.337 -0.517 -36.800 1.00 87.56 118 PRO A C 1
ATOM 974 O O . PRO A 1 118 ? 18.643 -1.506 -36.134 1.00 87.56 118 PRO A O 1
ATOM 977 N N . PHE A 1 119 ? 17.430 0.369 -36.386 1.00 89.62 119 PHE A N 1
ATOM 978 C CA . PHE A 1 119 ? 16.630 0.209 -35.171 1.00 89.62 119 PHE A CA 1
ATOM 979 C C . PHE A 1 119 ? 15.146 0.199 -35.528 1.00 89.62 119 PHE A C 1
ATOM 981 O O . PHE A 1 119 ? 14.410 1.167 -35.320 1.00 89.62 119 PHE A O 1
ATOM 988 N N . ASP A 1 120 ? 14.720 -0.935 -36.072 1.00 87.56 120 ASP A N 1
ATOM 989 C CA . ASP A 1 120 ? 13.324 -1.183 -36.400 1.00 87.56 120 ASP A CA 1
ATOM 990 C C . ASP A 1 120 ? 12.468 -1.207 -35.124 1.00 87.56 120 ASP A C 1
ATOM 992 O O . ASP A 1 120 ? 12.906 -1.657 -34.063 1.00 87.56 120 ASP A O 1
ATOM 996 N N . ASN A 1 121 ? 11.227 -0.724 -35.222 1.00 84.75 121 ASN A N 1
ATOM 997 C CA . ASN A 1 121 ? 10.254 -0.673 -34.121 1.00 84.75 121 ASN A CA 1
ATOM 998 C C . ASN A 1 121 ? 10.663 0.188 -32.909 1.00 84.75 121 ASN A C 1
ATOM 1000 O O . ASN A 1 121 ? 10.109 0.005 -31.824 1.00 84.75 121 ASN A O 1
ATOM 1004 N N . ARG A 1 122 ? 11.584 1.152 -33.074 1.00 82.38 122 ARG A N 1
ATOM 1005 C CA . ARG A 1 122 ? 12.011 2.076 -32.003 1.00 82.38 122 ARG A CA 1
ATOM 1006 C C . ARG A 1 122 ? 10.837 2.678 -31.230 1.00 82.38 122 ARG A C 1
ATOM 1008 O O . ARG A 1 122 ? 10.849 2.661 -29.999 1.00 82.38 122 ARG A O 1
ATOM 1015 N N . ASP A 1 123 ? 9.864 3.225 -31.955 1.00 82.06 123 ASP A N 1
ATOM 1016 C CA . ASP A 1 123 ? 8.748 3.966 -31.363 1.00 82.06 123 ASP A CA 1
ATOM 1017 C C . ASP A 1 123 ? 7.765 3.013 -30.667 1.00 82.06 123 ASP A C 1
ATOM 1019 O O . ASP A 1 123 ? 7.372 3.271 -29.536 1.00 82.06 123 ASP A O 1
ATOM 1023 N N . VAL A 1 124 ? 7.491 1.847 -31.264 1.00 86.88 124 VAL A N 1
ATOM 1024 C CA . VAL A 1 124 ? 6.650 0.795 -30.663 1.00 86.88 124 VAL A CA 1
ATOM 1025 C C . VAL A 1 124 ? 7.260 0.276 -29.357 1.00 86.88 124 VAL A C 1
ATOM 1027 O O . VAL A 1 124 ? 6.574 0.183 -28.343 1.00 86.88 124 VAL A O 1
ATOM 1030 N N . MET A 1 125 ? 8.565 -0.011 -29.347 1.00 88.19 125 MET A N 1
ATOM 1031 C CA . MET A 1 125 ? 9.265 -0.459 -28.139 1.00 88.19 125 MET A CA 1
ATOM 1032 C C . MET A 1 125 ? 9.260 0.625 -27.051 1.00 88.19 125 MET A C 1
ATOM 1034 O O . MET A 1 125 ? 9.120 0.312 -25.868 1.00 88.19 125 MET A O 1
ATOM 1038 N N . LEU A 1 126 ? 9.397 1.900 -27.434 1.00 85.69 126 LEU A N 1
ATOM 1039 C CA . LEU A 1 126 ? 9.325 3.016 -26.491 1.00 85.69 126 LEU A CA 1
ATOM 1040 C C . LEU A 1 126 ? 7.912 3.190 -25.918 1.00 85.69 126 LEU A C 1
ATOM 1042 O O . LEU A 1 126 ? 7.780 3.471 -24.729 1.00 85.69 126 LEU A O 1
ATOM 1046 N N . ASP A 1 127 ? 6.873 2.993 -26.730 1.00 84.19 127 ASP A N 1
ATOM 1047 C CA . ASP A 1 127 ? 5.474 3.037 -26.297 1.00 84.19 127 ASP A CA 1
ATOM 1048 C C . ASP A 1 127 ? 5.158 1.914 -25.298 1.00 84.19 127 ASP A C 1
ATOM 1050 O O . ASP A 1 127 ? 4.530 2.161 -24.268 1.00 84.19 127 ASP A O 1
ATOM 1054 N N . GLU A 1 128 ? 5.653 0.694 -25.531 1.00 90.06 128 GLU A N 1
ATOM 1055 C CA . GLU A 1 128 ? 5.531 -0.409 -24.569 1.00 90.06 128 GLU A CA 1
ATOM 1056 C C . GLU A 1 128 ? 6.211 -0.088 -23.233 1.00 90.06 128 GLU A C 1
ATOM 1058 O O . GLU A 1 128 ? 5.629 -0.300 -22.166 1.00 90.06 128 GLU A O 1
ATOM 1063 N N . ILE A 1 129 ? 7.436 0.448 -23.285 1.00 89.38 129 ILE A N 1
ATOM 1064 C CA . ILE A 1 129 ? 8.173 0.873 -22.091 1.00 89.38 129 ILE A CA 1
ATOM 1065 C C . ILE A 1 129 ? 7.389 1.972 -21.366 1.00 89.38 129 ILE A C 1
ATOM 1067 O O . ILE A 1 129 ? 7.223 1.889 -20.149 1.00 89.38 129 ILE A O 1
ATOM 1071 N N . GLN A 1 130 ? 6.849 2.961 -22.087 1.00 82.00 130 GLN A N 1
ATOM 1072 C CA . GLN A 1 130 ? 6.003 4.003 -21.501 1.00 82.00 130 GLN A CA 1
ATOM 1073 C C . GLN A 1 130 ? 4.803 3.401 -20.763 1.00 82.00 130 GLN A C 1
ATOM 1075 O O . GLN A 1 130 ? 4.548 3.756 -19.613 1.00 82.00 130 GLN A O 1
ATOM 1080 N N . MET A 1 131 ? 4.083 2.466 -21.384 1.00 86.00 131 MET A N 1
ATOM 1081 C CA . MET A 1 131 ? 2.932 1.819 -20.750 1.00 86.00 131 MET A CA 1
ATOM 1082 C C . MET A 1 131 ? 3.307 1.093 -19.451 1.00 86.00 131 MET A C 1
ATOM 1084 O O . MET A 1 131 ? 2.516 1.082 -18.504 1.00 86.00 131 MET A O 1
ATOM 1088 N N . GLU A 1 132 ? 4.495 0.490 -19.381 1.00 90.25 132 GLU A N 1
ATOM 1089 C CA . GLU A 1 132 ? 4.989 -0.162 -18.164 1.00 90.25 132 GLU A CA 1
ATOM 1090 C C . GLU A 1 132 ? 5.415 0.840 -17.088 1.00 90.25 132 GLU A C 1
ATOM 1092 O O . GLU A 1 132 ? 5.106 0.622 -15.915 1.00 90.25 132 GLU A O 1
ATOM 1097 N N . PHE A 1 133 ? 6.041 1.957 -17.474 1.00 85.69 133 PHE A N 1
ATOM 1098 C CA . PHE A 1 133 ? 6.359 3.062 -16.565 1.00 85.69 133 PHE A CA 1
ATOM 1099 C C . PHE A 1 133 ? 5.088 3.659 -15.952 1.00 85.69 133 PHE A C 1
ATOM 1101 O O . PHE A 1 133 ? 5.014 3.816 -14.734 1.00 85.69 133 PHE A O 1
ATOM 1108 N N . GLU A 1 134 ? 4.068 3.932 -16.771 1.00 83.56 134 GLU A N 1
ATOM 1109 C CA . GLU A 1 134 ? 2.768 4.433 -16.313 1.00 83.56 134 GLU A CA 1
ATOM 1110 C C . GLU A 1 134 ? 2.082 3.450 -15.362 1.00 83.56 134 GLU A C 1
ATOM 1112 O O . GLU A 1 134 ? 1.619 3.847 -14.294 1.00 83.56 134 GLU A O 1
ATOM 1117 N N . PHE A 1 135 ? 2.033 2.164 -15.727 1.00 89.25 135 PHE A N 1
ATOM 1118 C CA . PHE A 1 135 ? 1.445 1.132 -14.876 1.00 89.25 135 PHE A CA 1
ATOM 1119 C C . PHE A 1 135 ? 2.157 1.057 -13.523 1.00 89.25 135 PHE A C 1
ATOM 1121 O O . PHE A 1 135 ? 1.507 1.055 -12.481 1.00 89.25 135 PHE A O 1
ATOM 1128 N N . LEU A 1 136 ? 3.488 0.997 -13.528 1.00 90.38 136 LEU A N 1
ATOM 1129 C CA . LEU A 1 136 ? 4.280 0.853 -12.313 1.00 90.38 136 LEU A CA 1
ATOM 1130 C C . LEU A 1 136 ? 4.133 2.066 -11.392 1.00 90.38 136 LEU A C 1
ATOM 1132 O O . LEU A 1 136 ? 3.979 1.903 -10.182 1.00 90.38 136 LEU A O 1
ATOM 1136 N N . ALA A 1 137 ? 4.152 3.267 -11.964 1.00 84.31 137 ALA A N 1
ATOM 1137 C CA . ALA A 1 137 ? 3.978 4.498 -11.216 1.00 84.31 137 ALA A CA 1
ATOM 1138 C C . ALA A 1 137 ? 2.574 4.594 -10.599 1.00 84.31 137 ALA A C 1
ATOM 1140 O O . ALA A 1 137 ? 2.469 4.912 -9.417 1.00 84.31 137 ALA A O 1
ATOM 1141 N N . GLU A 1 138 ? 1.517 4.251 -11.343 1.00 85.94 138 GLU A N 1
ATOM 1142 C CA . GLU A 1 138 ? 0.144 4.221 -10.818 1.00 85.94 138 GLU A CA 1
ATOM 1143 C C . GLU A 1 138 ? 0.015 3.249 -9.637 1.00 85.94 138 GLU A C 1
ATOM 1145 O O . GLU A 1 138 ? -0.523 3.591 -8.587 1.00 85.94 138 GLU A O 1
ATOM 1150 N N . GLN A 1 139 ? 0.550 2.034 -9.775 1.00 92.25 139 GLN A N 1
ATOM 1151 C CA . GLN A 1 139 ? 0.490 1.035 -8.707 1.00 92.25 139 GLN A CA 1
ATOM 1152 C C . GLN A 1 139 ? 1.292 1.450 -7.468 1.00 92.25 139 GLN A C 1
ATOM 1154 O O . GLN A 1 139 ? 0.804 1.312 -6.348 1.00 92.25 139 GLN A O 1
ATOM 1159 N N . ASN A 1 140 ? 2.500 1.990 -7.652 1.00 90.50 140 ASN A N 1
ATOM 1160 C CA . ASN A 1 140 ? 3.308 2.514 -6.551 1.00 90.50 140 ASN A CA 1
ATOM 1161 C C . ASN A 1 140 ? 2.575 3.660 -5.829 1.00 90.50 140 ASN A C 1
ATOM 1163 O O . ASN A 1 140 ? 2.460 3.646 -4.603 1.00 90.50 140 ASN A O 1
ATOM 1167 N N . TRP A 1 141 ? 1.991 4.593 -6.586 1.00 88.31 141 TRP A N 1
ATOM 1168 C CA . TRP A 1 141 ? 1.214 5.694 -6.024 1.00 88.31 141 TRP A CA 1
ATOM 1169 C C . TRP A 1 141 ? 0.018 5.207 -5.199 1.00 88.31 141 TRP A C 1
ATOM 1171 O O . TRP A 1 141 ? -0.173 5.660 -4.073 1.00 88.31 141 TRP A O 1
ATOM 1181 N N . GLN A 1 142 ? -0.752 4.238 -5.699 1.00 91.50 142 GLN A N 1
ATOM 1182 C CA . GLN A 1 142 ? -1.873 3.663 -4.947 1.00 91.50 142 GLN A CA 1
ATOM 1183 C C . GLN A 1 142 ? -1.418 3.037 -3.621 1.00 91.50 142 GLN A C 1
ATOM 1185 O O . GLN A 1 142 ? -1.996 3.332 -2.574 1.00 91.50 142 GLN A O 1
ATOM 1190 N N . LEU A 1 143 ? -0.347 2.234 -3.633 1.00 95.25 143 LEU A N 1
ATOM 1191 C CA . LEU A 1 143 ? 0.229 1.659 -2.410 1.00 95.25 143 LEU A CA 1
ATOM 1192 C C . LEU A 1 143 ? 0.676 2.754 -1.426 1.00 95.25 143 LEU A C 1
ATOM 1194 O O . LEU A 1 143 ? 0.402 2.656 -0.229 1.00 95.25 143 LEU A O 1
ATOM 1198 N N . HIS A 1 144 ? 1.305 3.821 -1.928 1.00 92.62 144 HIS A N 1
ATOM 1199 C CA . HIS A 1 144 ? 1.729 4.965 -1.121 1.00 92.62 144 HIS A CA 1
ATOM 1200 C C . HIS A 1 144 ? 0.536 5.660 -0.449 1.00 92.62 144 HIS A C 1
ATOM 1202 O O . HIS A 1 144 ? 0.590 5.998 0.739 1.00 92.62 144 HIS A O 1
ATOM 1208 N N . MET A 1 145 ? -0.568 5.835 -1.182 1.00 91.88 145 MET A N 1
ATOM 1209 C CA . MET A 1 145 ? -1.795 6.411 -0.638 1.00 91.88 145 MET A CA 1
ATOM 1210 C C . MET A 1 145 ? -2.401 5.530 0.453 1.00 91.88 145 MET A C 1
ATOM 1212 O O . MET A 1 145 ? -2.731 6.046 1.518 1.00 91.88 145 MET A O 1
ATOM 1216 N N . PHE A 1 146 ? -2.478 4.211 0.255 1.00 95.12 146 PHE A N 1
ATOM 1217 C CA . PHE A 1 146 ? -3.000 3.303 1.282 1.00 95.12 146 PHE A CA 1
ATOM 1218 C C . PHE A 1 146 ? -2.137 3.289 2.548 1.00 95.12 146 PHE A C 1
ATOM 1220 O O . PHE A 1 146 ? -2.683 3.297 3.654 1.00 95.12 146 PHE A O 1
ATOM 1227 N N . ALA A 1 147 ? -0.806 3.330 2.415 1.00 95.44 147 ALA A N 1
ATOM 1228 C CA . ALA A 1 147 ? 0.092 3.457 3.563 1.00 95.44 147 ALA A CA 1
ATOM 1229 C C . ALA A 1 147 ? -0.173 4.762 4.336 1.00 95.44 147 ALA A C 1
ATOM 1231 O O . ALA A 1 147 ? -0.361 4.742 5.555 1.00 95.44 147 ALA A O 1
ATOM 1232 N N . SER A 1 148 ? -0.276 5.878 3.609 1.00 92.19 148 SER A N 1
ATOM 1233 C CA . SER A 1 148 ? -0.511 7.211 4.173 1.00 92.19 148 SER A CA 1
ATOM 1234 C C . SER A 1 148 ? -1.879 7.325 4.851 1.00 92.19 148 SER A C 1
ATOM 1236 O O . SER A 1 148 ? -1.979 7.823 5.968 1.00 92.19 148 SER A O 1
ATOM 1238 N N . TRP A 1 149 ? -2.943 6.825 4.220 1.00 94.62 149 TRP A N 1
ATOM 1239 C CA . TRP A 1 149 ? -4.290 6.839 4.795 1.00 94.62 149 TRP A CA 1
ATOM 1240 C C . TRP A 1 149 ? -4.410 5.933 6.017 1.00 94.62 149 TRP A C 1
ATOM 1242 O O . TRP A 1 149 ? -5.085 6.292 6.977 1.00 94.62 149 TRP A O 1
ATOM 1252 N N . THR A 1 150 ? -3.748 4.773 6.020 1.00 93.62 150 THR A N 1
ATOM 1253 C CA . THR A 1 150 ? -3.727 3.899 7.205 1.00 93.62 150 THR A CA 1
ATOM 1254 C C . THR A 1 150 ? -3.019 4.587 8.375 1.00 93.62 150 THR A C 1
ATOM 1256 O O . THR A 1 150 ? -3.498 4.530 9.508 1.00 93.62 150 THR A O 1
ATOM 1259 N N . LEU A 1 151 ? -1.908 5.281 8.105 1.00 92.62 151 LEU A N 1
ATOM 1260 C CA . LEU A 1 151 ? -1.189 6.071 9.103 1.00 92.62 151 LEU A CA 1
ATOM 1261 C C . LEU A 1 151 ? -2.043 7.236 9.635 1.00 92.62 151 LEU A C 1
ATOM 1263 O O . LEU A 1 151 ? -2.072 7.489 10.840 1.00 92.62 151 LEU A O 1
ATOM 1267 N N . ASP A 1 152 ? -2.785 7.913 8.761 1.00 90.88 152 ASP A N 1
ATOM 1268 C CA . ASP A 1 152 ? -3.705 8.990 9.138 1.00 90.88 152 ASP A CA 1
ATOM 1269 C C . ASP A 1 152 ? -4.833 8.483 10.056 1.00 90.88 152 ASP A C 1
ATOM 1271 O O . ASP A 1 152 ? -5.090 9.060 11.112 1.00 90.88 152 ASP A O 1
ATOM 1275 N N . LEU A 1 153 ? -5.436 7.333 9.731 1.00 89.50 153 LEU A N 1
ATOM 1276 C CA . LEU A 1 153 ? -6.459 6.695 10.571 1.00 89.50 153 LEU A CA 1
ATOM 1277 C C . LEU A 1 153 ? -5.933 6.317 11.963 1.00 89.50 153 LEU A C 1
ATOM 1279 O O . LEU A 1 153 ? -6.676 6.402 12.944 1.00 89.50 153 LEU A O 1
ATOM 1283 N N . LEU A 1 154 ? -4.663 5.914 12.060 1.00 86.81 154 LEU A N 1
ATOM 1284 C CA . LEU A 1 154 ? -3.998 5.629 13.333 1.00 86.81 154 LEU A CA 1
ATOM 1285 C C . LEU A 1 154 ? -3.743 6.896 14.159 1.00 86.81 154 LEU A C 1
ATOM 1287 O O . LEU A 1 154 ? -3.882 6.858 15.377 1.00 86.81 154 LEU A O 1
ATOM 1291 N N . THR A 1 155 ? -3.398 8.013 13.516 1.00 82.50 155 THR A N 1
ATOM 1292 C CA . THR A 1 155 ? -2.915 9.239 14.184 1.00 82.50 155 THR A CA 1
ATOM 1293 C C . THR A 1 155 ? -3.991 10.304 14.422 1.00 82.50 155 THR A C 1
ATOM 1295 O O . THR A 1 155 ? -3.818 11.159 15.288 1.00 82.50 155 THR A O 1
ATOM 1298 N N . ARG A 1 156 ? -5.120 10.262 13.701 1.00 75.25 156 ARG A N 1
ATOM 1299 C CA . ARG A 1 156 ? -6.242 11.206 13.888 1.00 75.25 156 ARG A CA 1
ATOM 1300 C C . ARG A 1 156 ? -7.381 10.681 14.753 1.00 75.25 156 ARG A C 1
ATOM 1302 O O . ARG A 1 156 ? -8.156 11.476 15.279 1.00 75.25 156 ARG A O 1
ATOM 1309 N N . GLY A 1 157 ? -7.520 9.362 14.878 1.00 67.25 157 GLY A N 1
ATOM 1310 C CA . GLY A 1 157 ? -8.525 8.749 15.746 1.00 67.25 157 GLY A CA 1
ATOM 1311 C C . GLY A 1 157 ? -8.214 8.939 17.239 1.00 67.25 157 GLY A C 1
ATOM 1312 O O . GLY A 1 157 ? -7.162 9.482 17.587 1.00 67.25 157 GLY A O 1
ATOM 1313 N N . PRO A 1 158 ? -9.088 8.466 18.148 1.00 68.38 158 PRO A N 1
ATOM 1314 C CA . PRO A 1 158 ? -8.727 8.311 19.553 1.00 68.38 158 PRO A CA 1
ATOM 1315 C C . PRO A 1 158 ? -7.413 7.528 19.641 1.00 68.38 158 PRO A C 1
ATOM 1317 O O . PRO A 1 158 ? -7.327 6.386 19.183 1.00 68.38 158 PRO A O 1
ATOM 1320 N N . GLN A 1 159 ? -6.380 8.191 20.165 1.00 68.06 159 GLN A N 1
ATOM 1321 C CA . GLN A 1 159 ? -5.024 7.659 20.215 1.00 68.06 159 GLN A CA 1
ATOM 1322 C C . GLN A 1 159 ? -4.972 6.534 21.244 1.00 68.06 159 GLN A C 1
ATOM 1324 O O . GLN A 1 159 ? -4.937 6.768 22.454 1.00 68.06 159 GLN A O 1
ATOM 1329 N N . VAL A 1 160 ? -5.000 5.296 20.753 1.00 69.75 160 VAL A N 1
ATOM 1330 C CA . VAL A 1 160 ? -4.704 4.131 21.581 1.00 69.75 160 VAL A CA 1
ATOM 1331 C C . VAL A 1 160 ? -3.188 4.060 21.689 1.00 69.75 160 VAL A C 1
ATOM 1333 O O . VAL A 1 160 ? -2.509 3.581 20.786 1.00 69.75 160 VAL A O 1
ATOM 1336 N N . ASN A 1 161 ? -2.661 4.614 22.779 1.00 70.19 161 ASN A N 1
ATOM 1337 C CA . ASN A 1 161 ? -1.227 4.661 23.051 1.00 70.19 161 ASN A CA 1
ATOM 1338 C C . ASN A 1 161 ? -0.720 3.290 23.520 1.00 70.19 161 ASN A C 1
ATOM 1340 O O . ASN A 1 161 ? -0.347 3.123 24.680 1.00 70.19 161 ASN A O 1
ATOM 1344 N N . ASP A 1 162 ? -0.717 2.305 22.625 1.00 81.50 162 ASP A N 1
ATOM 1345 C CA . ASP A 1 162 ? -0.152 0.982 22.876 1.00 81.50 162 ASP A CA 1
ATOM 1346 C C . ASP A 1 162 ? 1.041 0.677 21.955 1.00 81.50 162 ASP A C 1
ATOM 1348 O O . ASP A 1 162 ? 1.271 1.342 20.943 1.00 81.50 162 ASP A O 1
ATOM 1352 N N . SER A 1 163 ? 1.853 -0.319 22.317 1.00 84.38 163 SER A N 1
ATOM 1353 C CA . SER A 1 163 ? 3.063 -0.659 21.552 1.00 84.38 163 SER A CA 1
ATOM 1354 C C . SER A 1 163 ? 2.754 -1.101 20.114 1.00 84.38 163 SER A C 1
ATOM 1356 O O . SER A 1 163 ? 3.596 -0.925 19.230 1.00 84.38 163 SER A O 1
ATOM 1358 N N . HIS A 1 164 ? 1.566 -1.661 19.861 1.00 85.88 164 HIS A N 1
ATOM 1359 C CA . HIS A 1 164 ? 1.183 -2.174 18.544 1.00 85.88 164 HIS A CA 1
ATOM 1360 C C . HIS A 1 164 ? 0.880 -1.035 17.572 1.00 85.88 164 HIS A C 1
ATOM 1362 O O . HIS A 1 164 ? 1.367 -1.048 16.437 1.00 85.88 164 HIS A O 1
ATOM 1368 N N . ALA A 1 165 ? 0.143 -0.017 18.017 1.00 86.69 165 ALA A N 1
ATOM 1369 C CA . ALA A 1 165 ? -0.148 1.176 17.235 1.00 86.69 165 ALA A CA 1
ATOM 1370 C C . ALA A 1 165 ? 1.141 1.915 16.845 1.00 86.69 165 ALA A C 1
ATOM 1372 O O . ALA A 1 165 ? 1.317 2.260 15.676 1.00 86.69 165 ALA A O 1
ATOM 1373 N N . HIS A 1 166 ? 2.081 2.070 17.785 1.00 89.19 166 HIS A N 1
ATOM 1374 C CA . HIS A 1 166 ? 3.375 2.709 17.523 1.00 89.19 166 HIS A CA 1
ATOM 1375 C C . HIS A 1 166 ? 4.221 1.924 16.509 1.00 89.19 166 HIS A C 1
ATOM 1377 O O . HIS A 1 166 ? 4.749 2.507 15.561 1.00 89.19 166 HIS A O 1
ATOM 1383 N N . SER A 1 167 ? 4.326 0.599 16.669 1.00 92.38 167 SER A N 1
ATOM 1384 C CA . SER A 1 167 ? 5.068 -0.252 15.728 1.00 92.38 167 SER A CA 1
ATOM 1385 C C . SER A 1 167 ? 4.455 -0.214 14.324 1.00 92.38 167 SER A C 1
ATOM 1387 O O . SER A 1 167 ? 5.167 -0.028 13.337 1.00 92.38 167 SER A O 1
ATOM 1389 N N . THR A 1 168 ? 3.127 -0.303 14.235 1.00 93.31 168 THR A N 1
ATOM 1390 C CA . THR A 1 168 ? 2.395 -0.221 12.964 1.00 93.31 168 THR A CA 1
ATOM 1391 C C . THR A 1 168 ? 2.630 1.123 12.280 1.00 93.31 168 THR A C 1
ATOM 1393 O O . THR A 1 168 ? 2.957 1.153 11.095 1.00 93.31 168 THR A O 1
ATOM 1396 N N . ALA A 1 169 ? 2.525 2.232 13.019 1.00 93.25 169 ALA A N 1
ATOM 1397 C CA . ALA A 1 169 ? 2.778 3.567 12.487 1.00 93.25 169 ALA A CA 1
ATOM 1398 C C . ALA A 1 169 ? 4.213 3.702 11.950 1.00 93.25 169 ALA A C 1
ATOM 1400 O O . ALA A 1 169 ? 4.404 4.161 10.828 1.00 93.25 169 ALA A O 1
ATOM 1401 N N . SER A 1 170 ? 5.214 3.220 12.694 1.00 94.44 170 SER A N 1
ATOM 1402 C CA . SER A 1 170 ? 6.617 3.222 12.253 1.00 94.44 170 SER A CA 1
ATOM 1403 C C . SER A 1 170 ? 6.830 2.428 10.957 1.00 94.44 170 SER A C 1
ATOM 1405 O O . SER A 1 170 ? 7.555 2.872 10.061 1.00 94.44 170 SER A O 1
ATOM 1407 N N . ASN A 1 171 ? 6.196 1.258 10.839 1.00 96.44 171 ASN A N 1
ATOM 1408 C CA . ASN A 1 171 ? 6.277 0.430 9.636 1.00 96.44 171 ASN A CA 1
ATOM 1409 C C . ASN A 1 171 ? 5.638 1.132 8.430 1.00 96.44 171 ASN A C 1
ATOM 1411 O O . ASN A 1 171 ? 6.224 1.145 7.349 1.00 96.44 171 ASN A O 1
ATOM 1415 N N . LEU A 1 172 ? 4.469 1.753 8.617 1.00 96.00 172 LEU A N 1
ATOM 1416 C CA . LEU A 1 172 ? 3.772 2.496 7.565 1.00 96.00 172 LEU A CA 1
ATOM 1417 C C . LEU A 1 172 ? 4.576 3.711 7.091 1.00 96.00 172 LEU A C 1
ATOM 1419 O O . LEU A 1 172 ? 4.688 3.914 5.885 1.00 96.00 172 LEU A O 1
ATOM 1423 N N . THR A 1 173 ? 5.190 4.465 8.007 1.00 94.25 173 THR A N 1
ATOM 1424 C CA . THR A 1 173 ? 6.089 5.578 7.658 1.00 94.25 173 THR A CA 1
ATOM 1425 C C . THR A 1 173 ? 7.264 5.090 6.814 1.00 94.25 173 THR A C 1
ATOM 1427 O O . THR A 1 173 ? 7.538 5.638 5.750 1.00 94.25 173 THR A O 1
ATOM 1430 N N . THR A 1 174 ? 7.913 4.001 7.236 1.00 96.19 174 THR A N 1
ATOM 1431 C CA . THR A 1 174 ? 9.045 3.421 6.496 1.00 96.19 174 THR A CA 1
ATOM 1432 C C . THR A 1 174 ? 8.634 2.978 5.089 1.00 96.19 174 THR A C 1
ATOM 1434 O O . THR A 1 174 ? 9.356 3.225 4.122 1.00 96.19 174 THR A O 1
ATOM 1437 N N . LEU A 1 175 ? 7.465 2.347 4.956 1.00 96.69 175 LEU A N 1
ATOM 1438 C CA . LEU A 1 175 ? 6.918 1.920 3.667 1.00 96.69 175 LEU A CA 1
ATOM 1439 C C . LEU A 1 175 ? 6.587 3.109 2.759 1.00 96.69 175 LEU A C 1
ATOM 1441 O O . LEU A 1 175 ? 6.937 3.085 1.580 1.00 96.69 175 LEU A O 1
ATOM 1445 N N . ALA A 1 176 ? 5.960 4.157 3.296 1.00 90.38 176 ALA A N 1
ATOM 1446 C CA . ALA A 1 176 ? 5.657 5.373 2.546 1.00 90.38 176 ALA A CA 1
ATOM 1447 C C . ALA A 1 176 ? 6.939 6.052 2.027 1.00 90.38 176 ALA A C 1
ATOM 1449 O O . ALA A 1 176 ? 7.011 6.424 0.852 1.00 90.38 176 ALA A O 1
ATOM 1450 N N . ASP A 1 177 ? 7.990 6.121 2.849 1.00 87.94 177 ASP A N 1
ATOM 1451 C CA . ASP A 1 177 ? 9.296 6.655 2.446 1.00 87.94 177 ASP A CA 1
ATOM 1452 C C . ASP A 1 177 ? 9.954 5.815 1.340 1.00 87.94 177 ASP A C 1
ATOM 1454 O O . ASP A 1 177 ? 10.546 6.355 0.400 1.00 87.94 177 ASP A O 1
ATOM 1458 N N . GLN A 1 178 ? 9.870 4.485 1.428 1.00 92.25 178 GLN A N 1
ATOM 1459 C CA . GLN A 1 178 ? 10.394 3.581 0.399 1.00 92.25 178 GLN A CA 1
ATOM 1460 C C . GLN A 1 178 ? 9.659 3.755 -0.934 1.00 92.25 178 GLN A C 1
ATOM 1462 O O . GLN A 1 178 ? 10.303 3.910 -1.973 1.00 92.25 178 GLN A O 1
ATOM 1467 N N . LEU A 1 179 ? 8.326 3.784 -0.905 1.00 88.25 179 LEU A N 1
ATOM 1468 C CA . LEU A 1 179 ? 7.489 3.995 -2.087 1.00 88.25 179 LEU A CA 1
ATOM 1469 C C . LEU A 1 179 ? 7.765 5.363 -2.728 1.00 88.25 179 LEU A C 1
ATOM 1471 O O . LEU A 1 179 ? 7.960 5.447 -3.941 1.00 88.25 179 LEU A O 1
ATOM 1475 N N . THR A 1 180 ? 7.934 6.405 -1.910 1.00 82.94 180 THR A N 1
ATOM 1476 C CA . THR A 1 180 ? 8.348 7.748 -2.347 1.00 82.94 180 THR A CA 1
ATOM 1477 C C . THR A 1 180 ? 9.700 7.731 -3.066 1.00 82.94 180 THR A C 1
ATOM 1479 O O . THR A 1 180 ? 9.836 8.286 -4.158 1.00 82.94 180 THR A O 1
ATOM 1482 N N . LYS A 1 181 ? 10.712 7.053 -2.507 1.00 82.88 181 LYS A N 1
ATOM 1483 C CA . LYS A 1 181 ? 12.030 6.907 -3.155 1.00 82.88 181 LYS A CA 1
ATOM 1484 C C . LYS A 1 181 ? 11.930 6.177 -4.493 1.00 82.88 181 LYS A C 1
ATOM 1486 O O . LYS A 1 181 ? 12.567 6.590 -5.463 1.00 82.88 181 LYS A O 1
ATOM 1491 N N . LEU A 1 182 ? 11.126 5.116 -4.554 1.00 83.44 182 LEU A N 1
ATOM 1492 C CA . LEU A 1 182 ? 10.879 4.362 -5.782 1.00 83.44 182 LEU A CA 1
ATOM 1493 C C . LEU A 1 182 ? 10.193 5.241 -6.840 1.00 83.44 182 LEU A C 1
ATOM 1495 O O . LEU A 1 182 ? 10.652 5.263 -7.982 1.00 83.44 182 LEU A O 1
ATOM 1499 N N . LEU A 1 183 ? 9.195 6.051 -6.462 1.00 80.12 183 LEU A N 1
ATOM 1500 C CA . LEU A 1 183 ? 8.555 7.031 -7.351 1.00 80.12 183 LEU A CA 1
ATOM 1501 C C . LEU A 1 183 ? 9.550 8.065 -7.877 1.00 80.12 183 LEU A C 1
ATOM 1503 O O . LEU A 1 183 ? 9.621 8.269 -9.086 1.00 80.12 183 LEU A O 1
ATOM 1507 N N . PHE A 1 184 ? 10.357 8.680 -7.009 1.00 76.38 184 PHE A N 1
ATOM 1508 C CA . PHE A 1 184 ? 11.365 9.651 -7.447 1.00 76.38 184 PHE A CA 1
ATOM 1509 C C . PHE A 1 184 ? 12.373 9.038 -8.410 1.00 76.38 184 PHE A C 1
ATOM 1511 O O . PHE A 1 184 ? 12.714 9.643 -9.428 1.00 76.38 184 PHE A O 1
ATOM 1518 N N . MET A 1 185 ? 12.823 7.816 -8.130 1.00 80.19 185 MET A N 1
ATOM 1519 C CA . MET A 1 185 ? 13.719 7.101 -9.025 1.00 80.19 185 MET A CA 1
ATOM 1520 C C . MET A 1 185 ? 13.038 6.815 -10.369 1.00 80.19 185 MET A C 1
ATOM 1522 O O . MET A 1 185 ? 13.646 7.054 -11.411 1.00 80.19 185 MET A O 1
ATOM 1526 N N . LEU A 1 186 ? 11.777 6.384 -10.367 1.00 77.12 186 LEU A N 1
ATOM 1527 C CA . LEU A 1 186 ? 11.018 6.080 -11.577 1.00 77.12 186 LEU A CA 1
ATOM 1528 C C . LEU A 1 186 ? 10.807 7.341 -12.430 1.00 77.12 186 LEU A C 1
ATOM 1530 O O . LEU A 1 186 ? 11.112 7.328 -13.620 1.00 77.12 186 LEU A O 1
ATOM 1534 N N . ILE A 1 187 ? 10.415 8.454 -11.802 1.00 71.75 187 ILE A N 1
ATOM 1535 C CA . ILE A 1 187 ? 10.297 9.776 -12.434 1.00 71.75 187 ILE A CA 1
ATOM 1536 C C . ILE A 1 187 ? 11.642 10.199 -13.018 1.00 71.75 187 ILE A C 1
ATOM 1538 O O . ILE A 1 187 ? 11.717 10.510 -14.204 1.00 71.75 187 ILE A O 1
ATOM 1542 N N . SER A 1 188 ? 12.726 10.134 -12.239 1.00 72.12 188 SER A N 1
ATOM 1543 C CA . SER A 1 188 ? 14.052 10.544 -12.711 1.00 72.12 188 SER A CA 1
ATOM 1544 C C . SER A 1 188 ? 14.500 9.765 -13.954 1.00 72.12 188 SER A C 1
ATOM 1546 O O . SER A 1 188 ? 15.111 10.345 -14.850 1.00 72.12 188 SER A O 1
ATOM 1548 N N . GLN A 1 189 ? 14.186 8.468 -14.033 1.00 75.38 189 GLN A N 1
ATOM 1549 C CA . GLN A 1 189 ? 14.596 7.590 -15.133 1.00 75.38 189 GLN A CA 1
ATOM 1550 C C . GLN A 1 189 ? 13.622 7.606 -16.317 1.00 75.38 189 GLN A C 1
ATOM 1552 O O . GLN A 1 189 ? 14.001 7.192 -17.409 1.00 75.38 189 GLN A O 1
ATOM 1557 N N . SER A 1 190 ? 12.410 8.132 -16.127 1.00 69.50 190 SER A N 1
ATOM 1558 C CA . SER A 1 190 ? 11.398 8.268 -17.180 1.00 69.50 190 SER A CA 1
ATOM 1559 C C . SER A 1 190 ? 11.666 9.390 -18.186 1.00 69.50 190 SER A C 1
ATOM 1561 O O . SER A 1 190 ? 10.971 9.479 -19.196 1.00 69.50 190 SER A O 1
ATOM 1563 N N . PHE A 1 191 ? 12.670 10.238 -17.945 1.00 62.34 191 PHE A N 1
ATOM 1564 C CA . PHE A 1 191 ? 13.125 11.235 -18.913 1.00 62.34 191 PHE A CA 1
ATOM 1565 C C . PHE A 1 191 ? 14.013 10.569 -19.965 1.00 62.34 191 PHE A C 1
ATOM 1567 O O . PHE A 1 191 ? 15.120 10.108 -19.664 1.00 62.34 191 PHE A O 1
ATOM 1574 N N . VAL A 1 192 ? 13.535 10.520 -21.208 1.00 58.06 192 VAL A N 1
ATOM 1575 C CA . VAL A 1 192 ? 14.238 9.875 -22.320 1.00 58.06 192 VAL A CA 1
ATOM 1576 C C . VAL A 1 192 ? 14.265 10.799 -23.529 1.00 58.06 192 VAL A C 1
ATOM 1578 O O . VAL A 1 192 ? 13.262 11.402 -23.883 1.00 58.06 192 VAL A O 1
ATOM 1581 N N . VAL A 1 193 ? 15.408 10.915 -24.202 1.00 56.09 193 VAL A N 1
ATOM 1582 C CA . VAL A 1 193 ? 15.505 11.647 -25.474 1.00 56.09 193 VAL A CA 1
ATOM 1583 C C . VAL A 1 193 ? 14.965 10.742 -26.581 1.00 56.09 193 VAL A C 1
ATOM 1585 O O . VAL A 1 193 ? 15.624 9.780 -26.960 1.00 56.09 193 VAL A O 1
ATOM 1588 N N . SER A 1 194 ? 13.743 10.997 -27.059 1.00 51.44 194 SER A N 1
ATOM 1589 C CA . SER A 1 194 ? 13.052 10.094 -27.999 1.00 51.44 194 SER A CA 1
ATOM 1590 C C . SER A 1 194 ? 13.599 10.172 -29.427 1.00 51.44 194 SER A C 1
ATOM 1592 O O . SER A 1 194 ? 13.688 9.158 -30.119 1.00 51.44 194 SER A O 1
ATOM 1594 N N . VAL A 1 195 ? 14.056 11.355 -29.835 1.00 47.53 195 VAL A N 1
ATOM 1595 C CA . VAL A 1 195 ? 14.720 11.618 -31.112 1.00 47.53 195 VAL A CA 1
ATOM 1596 C C . VAL A 1 195 ? 15.915 12.526 -30.829 1.00 47.53 195 VAL A C 1
ATOM 1598 O O . VAL A 1 195 ? 15.780 13.529 -30.134 1.00 47.53 195 VAL A O 1
ATOM 1601 N N . GLN A 1 196 ? 17.094 12.157 -31.329 1.00 44.31 196 GLN A N 1
ATOM 1602 C CA . GLN A 1 196 ? 18.214 13.093 -31.441 1.00 44.31 196 GLN A CA 1
ATOM 1603 C C . GLN A 1 196 ? 18.155 13.732 -32.841 1.00 44.31 196 GLN A C 1
ATOM 1605 O O . GLN A 1 196 ? 17.961 12.989 -33.806 1.00 44.31 196 GLN A O 1
ATOM 1610 N N . PRO A 1 197 ? 18.295 15.066 -32.990 1.00 44.06 197 PRO A N 1
ATOM 1611 C CA . PRO A 1 197 ? 18.763 16.023 -31.984 1.00 44.06 197 PRO A CA 1
ATOM 1612 C C . PRO A 1 197 ? 17.676 16.647 -31.071 1.00 44.06 197 PRO A C 1
ATOM 1614 O O . PRO A 1 197 ? 18.054 17.277 -30.094 1.00 44.06 197 PRO A O 1
ATOM 1617 N N . GLU A 1 198 ? 16.370 16.437 -31.304 1.00 45.03 198 GLU A N 1
ATOM 1618 C CA . GLU A 1 198 ? 15.239 16.823 -30.412 1.00 45.03 198 GLU A CA 1
ATOM 1619 C C . GLU A 1 198 ? 13.980 15.959 -30.693 1.00 45.03 198 GLU A C 1
ATOM 1621 O O . GLU A 1 198 ? 13.872 15.496 -31.833 1.00 45.03 198 GLU A O 1
ATOM 1626 N N . PRO A 1 199 ? 12.978 15.782 -29.778 1.00 53.28 199 PRO A N 1
ATOM 1627 C CA . PRO A 1 199 ? 12.833 16.276 -28.397 1.00 53.28 199 PRO A CA 1
ATOM 1628 C C . PRO A 1 199 ? 12.786 15.175 -27.295 1.00 53.28 199 PRO A C 1
ATOM 1630 O O . PRO A 1 199 ? 12.629 13.970 -27.543 1.00 53.28 199 PRO A O 1
ATOM 1633 N N . VAL A 1 200 ? 12.913 15.617 -26.033 1.00 51.78 200 VAL A N 1
ATOM 1634 C CA . VAL A 1 200 ? 12.807 14.804 -24.801 1.00 51.78 200 VAL A CA 1
ATOM 1635 C C . VAL A 1 200 ? 11.359 14.348 -24.579 1.00 51.78 200 VAL A C 1
ATOM 1637 O O . VAL A 1 200 ? 10.449 15.169 -24.518 1.00 51.78 200 VAL A O 1
ATOM 1640 N N . ARG A 1 201 ? 11.148 13.040 -24.418 1.00 58.94 201 ARG A N 1
ATOM 1641 C CA . ARG A 1 201 ? 9.873 12.414 -24.054 1.00 58.94 201 ARG A CA 1
ATOM 1642 C C . ARG A 1 201 ? 9.899 12.026 -22.578 1.00 58.94 201 ARG A C 1
ATOM 1644 O O . ARG A 1 201 ? 10.803 11.330 -22.115 1.00 58.94 201 ARG A O 1
ATOM 1651 N N . LEU A 1 202 ? 8.884 12.474 -21.847 1.00 55.94 202 LEU A N 1
ATOM 1652 C CA . LEU A 1 202 ? 8.605 12.015 -20.493 1.00 55.94 202 LEU A CA 1
ATOM 1653 C C . LEU A 1 202 ? 7.726 10.765 -20.582 1.00 55.94 202 LEU A C 1
ATOM 1655 O O . LEU A 1 202 ? 6.601 10.837 -21.069 1.00 55.94 202 LEU A O 1
ATOM 1659 N N . LEU A 1 203 ? 8.227 9.627 -20.105 1.00 59.00 203 LEU A N 1
ATOM 1660 C CA . LEU A 1 203 ? 7.502 8.350 -20.137 1.00 59.00 203 LEU A CA 1
ATOM 1661 C C . LEU A 1 203 ? 6.446 8.225 -19.022 1.00 59.00 203 LEU A C 1
ATOM 1663 O O . LEU A 1 203 ? 5.794 7.196 -18.892 1.00 59.00 203 LEU A O 1
ATOM 1667 N N . ILE A 1 204 ? 6.272 9.265 -18.204 1.00 56.53 204 ILE A N 1
ATOM 1668 C CA . ILE A 1 204 ? 5.275 9.337 -17.135 1.00 56.53 204 ILE A CA 1
ATOM 1669 C C . ILE A 1 204 ? 4.556 10.688 -17.233 1.00 56.53 204 ILE A C 1
ATOM 1671 O O . ILE A 1 204 ? 4.926 11.646 -16.560 1.00 56.53 204 ILE A O 1
ATOM 1675 N N . GLY A 1 205 ? 3.561 10.802 -18.113 1.00 47.09 205 GLY A N 1
ATOM 1676 C CA . GLY A 1 205 ? 2.933 12.098 -18.412 1.00 47.09 205 GLY A CA 1
ATOM 1677 C C . GLY A 1 205 ? 1.420 12.140 -18.237 1.00 47.09 205 GLY A C 1
ATOM 1678 O O . GLY A 1 205 ? 0.899 13.043 -17.582 1.00 47.09 205 GLY A O 1
ATOM 1679 N N . ASP A 1 206 ? 0.704 11.172 -18.809 1.00 50.81 206 ASP A N 1
ATOM 1680 C CA . ASP A 1 206 ? -0.725 11.377 -19.074 1.00 50.81 206 ASP A CA 1
ATOM 1681 C C . ASP A 1 206 ? -1.671 10.713 -18.059 1.00 50.81 206 ASP A C 1
ATOM 1683 O O . ASP A 1 206 ? -2.777 11.212 -17.867 1.00 50.81 206 ASP A O 1
ATOM 1687 N N . LYS A 1 207 ? -1.259 9.646 -17.355 1.00 43.91 207 LYS A N 1
ATOM 1688 C CA . LYS A 1 207 ? -2.158 8.895 -16.448 1.00 43.91 207 LYS A CA 1
ATOM 1689 C C . LYS A 1 207 ? -2.071 9.229 -14.960 1.00 43.91 207 LYS A C 1
ATOM 1691 O O . LYS A 1 207 ? -3.083 9.131 -14.282 1.00 43.91 207 LYS A O 1
ATOM 1696 N N . LEU A 1 208 ? -0.921 9.662 -14.444 1.00 46.88 208 LEU A N 1
ATOM 1697 C CA . LEU A 1 208 ? -0.738 9.825 -12.991 1.00 46.88 208 LEU A CA 1
ATOM 1698 C C . LEU A 1 208 ? -1.376 11.068 -12.368 1.00 46.88 208 LEU A C 1
ATOM 1700 O O . LEU A 1 208 ? -1.115 11.370 -11.208 1.00 46.88 208 LEU A O 1
ATOM 1704 N N . GLY A 1 209 ? -2.121 11.876 -13.126 1.00 43.88 209 GLY A N 1
ATOM 1705 C CA . GLY A 1 209 ? -2.540 13.189 -12.624 1.00 43.88 209 GLY A CA 1
ATOM 1706 C C . GLY A 1 209 ? -1.348 14.068 -12.204 1.00 43.88 209 GLY A C 1
ATOM 1707 O O . GLY A 1 209 ? -1.530 15.095 -11.558 1.00 43.88 209 GLY A O 1
ATOM 1708 N N . ILE A 1 210 ? -0.118 13.706 -12.601 1.00 44.31 210 ILE A N 1
ATOM 1709 C CA . ILE A 1 210 ? 1.106 14.466 -12.348 1.00 44.31 210 ILE A CA 1
ATOM 1710 C C . ILE A 1 210 ? 0.984 15.881 -12.929 1.00 44.31 210 ILE A C 1
ATOM 1712 O O . ILE A 1 210 ? 1.538 16.813 -12.364 1.00 44.31 210 ILE A O 1
ATOM 1716 N N . ARG A 1 211 ? 0.164 16.100 -13.964 1.00 40.69 211 ARG A N 1
ATOM 1717 C CA . ARG A 1 211 ? -0.181 17.455 -14.431 1.00 40.69 211 ARG A CA 1
ATOM 1718 C C . ARG A 1 211 ? -0.847 18.339 -13.362 1.00 40.69 211 ARG A C 1
ATOM 1720 O O . ARG A 1 211 ? -0.766 19.554 -13.469 1.00 40.69 211 ARG A O 1
ATOM 1727 N N . GLN A 1 212 ? -1.492 17.756 -12.351 1.00 38.84 212 GLN A N 1
ATOM 1728 C CA . GLN A 1 212 ? -2.207 18.458 -11.278 1.00 38.84 212 GLN A CA 1
ATOM 1729 C C . GLN A 1 212 ? -1.413 18.516 -9.957 1.00 38.84 212 GLN A C 1
ATOM 1731 O O . GLN A 1 212 ? -1.675 19.390 -9.134 1.00 38.84 212 GLN A O 1
ATOM 1736 N N . HIS A 1 213 ? -0.402 17.652 -9.776 1.00 39.50 213 HIS A N 1
ATOM 1737 C CA . HIS A 1 213 ? 0.493 17.646 -8.604 1.00 39.50 213 HIS A CA 1
ATOM 1738 C C . HIS A 1 213 ? 1.920 18.179 -8.880 1.00 39.50 213 HIS A C 1
ATOM 1740 O O . HIS A 1 213 ? 2.559 18.678 -7.959 1.00 39.50 213 HIS A O 1
ATOM 1746 N N . LEU A 1 214 ? 2.402 18.162 -10.131 1.00 39.59 214 LEU A N 1
ATOM 1747 C CA . LEU A 1 214 ? 3.625 18.833 -10.618 1.00 39.59 214 LEU A CA 1
ATOM 1748 C C . LEU A 1 214 ? 3.288 20.110 -11.409 1.00 39.59 214 LEU A C 1
ATOM 1750 O O . LEU A 1 214 ? 3.941 20.422 -12.403 1.00 39.59 214 LEU A O 1
ATOM 1754 N N . VAL A 1 215 ? 2.284 20.882 -10.973 1.00 34.16 215 VAL A N 1
ATOM 1755 C CA . VAL A 1 215 ? 1.865 22.144 -11.628 1.00 34.16 215 VAL A CA 1
ATOM 175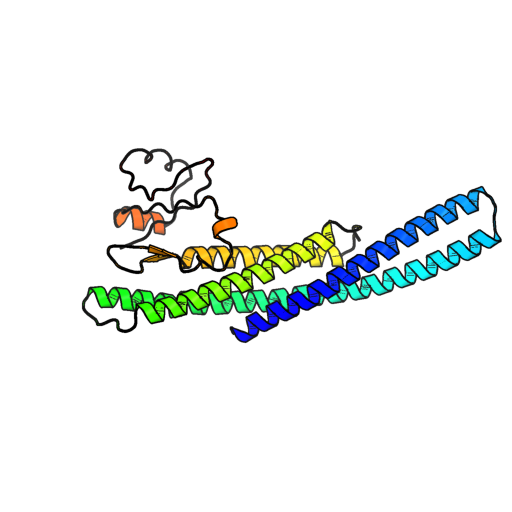6 C C . VAL A 1 215 ? 3.028 23.145 -11.801 1.00 34.16 215 VAL A C 1
ATOM 1758 O O . VAL A 1 215 ? 2.911 24.066 -12.597 1.00 34.16 215 VAL A O 1
ATOM 1761 N N . ASN A 1 216 ? 4.188 22.927 -11.165 1.00 33.31 216 ASN A N 1
ATOM 1762 C CA . ASN A 1 216 ? 5.345 23.822 -11.218 1.00 33.31 216 ASN A CA 1
ATOM 1763 C C . ASN A 1 216 ? 6.697 23.141 -11.542 1.00 33.31 216 ASN A C 1
ATOM 1765 O O . ASN A 1 216 ? 7.714 23.526 -10.966 1.00 33.31 216 ASN A O 1
ATOM 1769 N N . THR A 1 217 ? 6.776 22.150 -12.439 1.00 39.47 217 THR A N 1
ATOM 1770 C CA . THR A 1 217 ? 8.093 21.639 -12.895 1.00 39.47 217 THR A CA 1
ATOM 1771 C C . THR A 1 217 ? 8.466 22.194 -14.270 1.00 39.47 217 THR A C 1
ATOM 1773 O O . THR A 1 217 ? 8.023 21.696 -15.300 1.00 39.47 217 THR A O 1
ATOM 1776 N N . ASN A 1 218 ? 9.312 23.230 -14.285 1.00 35.97 218 ASN A N 1
ATOM 1777 C CA . ASN A 1 218 ? 9.973 23.702 -15.502 1.00 35.97 218 ASN A CA 1
ATOM 1778 C C . ASN A 1 218 ? 11.123 22.747 -15.846 1.00 35.97 218 ASN A C 1
ATOM 1780 O O . ASN A 1 218 ? 12.040 22.575 -15.046 1.00 35.97 218 ASN A O 1
ATOM 1784 N N . VAL A 1 219 ? 11.081 22.132 -17.028 1.00 36.22 219 VAL A N 1
ATOM 1785 C CA . VAL A 1 219 ? 12.198 21.342 -17.562 1.00 36.22 219 VAL A CA 1
ATOM 1786 C C . VAL A 1 219 ? 13.086 22.276 -18.379 1.00 36.22 219 VAL A C 1
ATOM 1788 O O . VAL A 1 219 ? 12.695 22.715 -19.460 1.00 36.22 219 VAL A O 1
ATOM 1791 N N . THR A 1 220 ? 14.273 22.589 -17.862 1.00 35.62 220 THR A N 1
ATOM 1792 C CA . THR A 1 220 ? 15.291 23.362 -18.585 1.00 35.62 220 THR A CA 1
ATOM 1793 C C . THR A 1 220 ? 16.236 22.396 -19.295 1.00 35.62 220 THR A C 1
ATOM 1795 O O . THR A 1 220 ? 16.909 21.596 -18.647 1.00 35.62 220 THR A O 1
ATOM 1798 N N . VAL A 1 221 ? 16.300 22.456 -20.627 1.00 36.78 221 VAL A N 1
ATOM 1799 C CA . VAL A 1 221 ? 17.297 21.716 -21.414 1.00 36.78 221 VAL A CA 1
ATOM 1800 C C . VAL A 1 221 ? 18.514 22.617 -21.588 1.00 36.78 221 VAL A C 1
ATOM 1802 O O . VAL A 1 221 ? 18.412 23.683 -22.191 1.00 36.78 221 VAL A O 1
ATOM 1805 N N . LYS A 1 222 ? 19.662 22.199 -21.050 1.00 38.44 222 LYS A N 1
ATOM 1806 C CA . LYS A 1 222 ? 20.938 22.900 -21.213 1.00 38.44 222 LYS A CA 1
ATOM 1807 C C . LYS A 1 222 ? 21.951 21.956 -21.848 1.00 38.44 222 LYS A C 1
ATOM 1809 O O . LYS A 1 222 ? 22.205 20.880 -21.312 1.00 38.44 222 LYS A O 1
ATOM 1814 N N . ILE A 1 223 ? 22.521 22.373 -22.976 1.00 44.53 223 ILE A N 1
ATOM 1815 C CA . ILE A 1 223 ? 23.690 21.715 -23.560 1.00 44.53 223 ILE A CA 1
ATOM 1816 C C . ILE A 1 223 ? 24.887 22.133 -22.711 1.00 44.53 223 ILE A C 1
ATOM 1818 O O . ILE A 1 223 ? 25.127 23.326 -22.525 1.00 44.53 223 ILE A O 1
ATOM 1822 N N . ILE A 1 224 ? 25.603 21.157 -22.171 1.00 44.44 224 ILE A N 1
ATOM 1823 C CA . ILE A 1 224 ? 26.808 21.384 -21.376 1.00 44.44 224 ILE A CA 1
ATOM 1824 C C . ILE A 1 224 ? 27.989 20.648 -22.001 1.00 44.44 224 ILE A C 1
ATOM 1826 O O . ILE A 1 224 ? 27.802 19.680 -22.741 1.00 44.44 224 ILE A O 1
ATOM 1830 N N . ALA A 1 225 ? 29.201 21.116 -21.714 1.00 40.12 225 ALA A N 1
ATOM 1831 C CA . ALA A 1 225 ? 30.411 20.485 -22.226 1.00 40.12 225 ALA A CA 1
ATOM 1832 C C . ALA A 1 225 ? 30.673 19.135 -21.534 1.00 40.12 225 ALA A C 1
ATOM 1834 O O . ALA A 1 225 ? 30.321 18.941 -20.369 1.00 40.12 225 ALA A O 1
ATOM 1835 N N . GLU A 1 226 ? 31.343 18.212 -22.232 1.00 44.81 226 GLU A N 1
ATOM 1836 C CA . GLU A 1 226 ? 31.648 16.862 -21.730 1.00 44.81 226 GLU A CA 1
ATOM 1837 C C . GLU A 1 226 ? 32.394 16.882 -20.379 1.00 44.81 226 GLU A C 1
ATOM 1839 O O . GLU A 1 226 ? 32.169 16.025 -19.524 1.00 44.81 226 GLU A O 1
ATOM 1844 N N . GLU A 1 227 ? 33.249 17.882 -20.145 1.00 43.00 227 GLU A N 1
ATOM 1845 C CA . GLU A 1 227 ? 33.981 18.033 -18.882 1.00 43.00 227 GLU A CA 1
ATOM 1846 C C . GLU A 1 227 ? 33.094 18.500 -17.718 1.00 43.00 227 GLU A C 1
ATOM 1848 O O . GLU A 1 227 ? 33.143 17.906 -16.639 1.00 43.00 227 GLU A O 1
ATOM 1853 N N . GLU A 1 228 ? 32.229 19.498 -17.933 1.00 49.28 228 GLU A N 1
ATOM 1854 C CA . GLU A 1 228 ? 31.257 19.969 -16.926 1.00 49.28 228 GLU A CA 1
ATOM 1855 C C . GLU A 1 228 ? 30.309 18.846 -16.516 1.00 49.28 228 GLU A C 1
ATOM 1857 O O . GLU A 1 228 ? 29.935 18.679 -15.354 1.00 49.28 228 GLU A O 1
ATOM 1862 N N . ALA A 1 229 ? 29.956 18.032 -17.494 1.00 49.12 229 ALA A N 1
ATOM 1863 C CA . ALA A 1 229 ? 29.094 16.903 -17.321 1.00 49.12 229 ALA A CA 1
ATOM 1864 C C . ALA A 1 229 ? 29.798 15.814 -16.475 1.00 49.12 229 ALA A C 1
ATOM 1866 O O . ALA A 1 229 ? 29.201 15.294 -15.523 1.00 49.12 229 ALA A O 1
ATOM 1867 N N . LYS A 1 230 ? 31.092 15.529 -16.721 1.00 45.69 230 LYS A N 1
ATOM 1868 C CA . LYS A 1 230 ? 31.884 14.569 -15.919 1.00 45.69 230 LYS A CA 1
ATOM 1869 C C . LYS A 1 230 ? 31.943 15.010 -14.455 1.00 45.69 230 LYS A C 1
ATOM 1871 O O . LYS A 1 230 ? 31.717 14.189 -13.564 1.00 45.69 230 LYS A O 1
ATOM 1876 N N . LEU A 1 231 ? 32.134 16.305 -14.210 1.00 53.31 231 LEU A N 1
ATOM 1877 C CA . LEU A 1 231 ? 32.090 16.921 -12.879 1.00 53.31 231 LEU A CA 1
ATOM 1878 C C . LEU A 1 231 ? 30.715 16.783 -12.200 1.00 53.31 231 LEU A C 1
ATOM 1880 O O . LEU A 1 231 ? 30.645 16.410 -11.027 1.00 53.31 231 LEU A O 1
ATOM 1884 N N . LEU A 1 232 ? 29.618 16.984 -12.937 1.00 55.44 232 LEU A N 1
ATOM 1885 C CA . LEU A 1 232 ? 28.251 16.805 -12.429 1.00 55.44 232 LEU A CA 1
ATOM 1886 C C . LEU A 1 232 ? 27.922 15.346 -12.081 1.00 55.44 232 LEU A C 1
ATOM 1888 O O . LEU A 1 232 ? 27.170 15.094 -11.141 1.00 55.44 232 LEU A O 1
ATOM 1892 N N . SER A 1 233 ? 28.498 14.377 -12.798 1.00 48.78 233 SER A N 1
ATOM 1893 C CA . SER A 1 233 ? 28.331 12.947 -12.494 1.00 48.78 233 SER A CA 1
ATOM 1894 C C . SER A 1 233 ? 29.122 12.481 -11.264 1.00 48.78 233 SER A C 1
ATOM 1896 O O . SER A 1 233 ? 28.729 11.516 -10.610 1.00 48.78 233 SER A O 1
ATOM 1898 N N . ALA A 1 234 ? 30.210 13.182 -10.923 1.00 44.66 234 ALA A N 1
ATOM 1899 C CA . ALA A 1 234 ? 31.148 12.804 -9.865 1.00 44.66 234 ALA A CA 1
ATOM 1900 C C . ALA A 1 234 ? 30.807 13.378 -8.473 1.00 44.66 234 ALA A C 1
ATOM 1902 O O . ALA A 1 234 ? 31.463 13.033 -7.496 1.00 44.66 234 ALA A O 1
ATOM 1903 N N . THR A 1 235 ? 29.755 14.196 -8.349 1.00 42.25 235 THR A N 1
ATOM 1904 C CA . THR A 1 235 ? 29.276 14.785 -7.082 1.00 42.25 235 THR A CA 1
ATOM 1905 C C . THR A 1 235 ? 30.352 15.548 -6.298 1.00 42.25 235 THR A C 1
ATOM 1907 O O . THR A 1 235 ? 30.759 15.163 -5.205 1.00 42.25 235 THR A O 1
ATOM 1910 N N . GLN A 1 236 ? 30.740 16.716 -6.798 1.00 45.81 236 GLN A N 1
ATOM 1911 C CA . GLN A 1 236 ? 31.037 17.852 -5.926 1.00 45.81 236 GLN A CA 1
ATOM 1912 C C . GLN A 1 236 ? 30.386 19.082 -6.546 1.00 45.81 236 GLN A C 1
ATOM 1914 O O . GLN A 1 236 ? 30.840 19.527 -7.588 1.00 45.81 236 GLN A O 1
ATOM 1919 N N . MET A 1 237 ? 29.330 19.621 -5.932 1.00 40.91 237 MET A N 1
ATOM 1920 C CA . MET A 1 237 ? 29.254 21.061 -5.674 1.00 40.91 237 MET A CA 1
ATOM 1921 C C . MET A 1 237 ? 28.090 21.415 -4.746 1.00 40.91 237 MET A C 1
ATOM 1923 O O . MET A 1 237 ? 26.998 20.850 -4.785 1.00 40.91 237 MET A O 1
ATOM 1927 N N . ASN A 1 238 ? 28.419 22.366 -3.881 1.00 36.56 238 ASN A N 1
ATOM 1928 C CA . ASN A 1 238 ? 27.641 22.935 -2.799 1.00 36.56 238 ASN A CA 1
ATOM 1929 C C . ASN A 1 238 ? 26.662 23.987 -3.357 1.00 36.56 238 ASN A C 1
ATOM 1931 O O . ASN A 1 238 ? 26.924 24.615 -4.378 1.00 36.56 238 ASN A O 1
ATOM 1935 N N . HIS A 1 239 ? 25.560 24.224 -2.648 1.00 36.78 239 HIS A N 1
ATOM 1936 C CA . HIS A 1 239 ? 24.350 24.954 -3.072 1.00 36.78 239 HIS A CA 1
ATOM 1937 C C . HIS A 1 239 ? 24.514 26.416 -3.577 1.00 36.78 239 HIS A C 1
ATOM 1939 O O . HIS A 1 239 ? 23.511 27.059 -3.889 1.00 36.78 239 HIS A O 1
ATOM 1945 N N . LYS A 1 240 ? 25.732 26.979 -3.618 1.00 34.72 240 LYS A N 1
ATOM 1946 C CA . LYS A 1 240 ? 25.988 28.428 -3.736 1.00 34.72 240 LYS A CA 1
ATOM 1947 C C . LYS A 1 240 ? 26.401 28.915 -5.133 1.00 34.72 240 LYS A C 1
ATOM 1949 O O . LYS A 1 240 ? 26.183 30.087 -5.425 1.00 34.72 240 LYS A O 1
ATOM 1954 N N . ASP A 1 241 ? 26.876 28.034 -6.015 1.00 35.03 241 ASP A N 1
ATOM 1955 C CA . ASP A 1 241 ? 27.283 28.410 -7.386 1.00 35.03 241 ASP A CA 1
ATOM 1956 C C . ASP A 1 241 ? 26.118 28.405 -8.400 1.00 35.03 241 ASP A C 1
ATOM 1958 O O . ASP A 1 241 ? 26.270 28.802 -9.553 1.00 35.03 241 ASP A O 1
ATOM 1962 N N . MET A 1 242 ? 24.913 28.039 -7.947 1.00 34.09 242 MET A N 1
ATOM 1963 C CA . MET A 1 242 ? 23.667 28.036 -8.728 1.00 34.09 242 MET A CA 1
ATOM 1964 C C . MET A 1 242 ? 23.168 29.432 -9.157 1.00 34.09 242 MET A C 1
ATOM 1966 O O . MET A 1 242 ? 22.325 29.526 -10.043 1.00 34.09 242 MET A O 1
ATOM 1970 N N .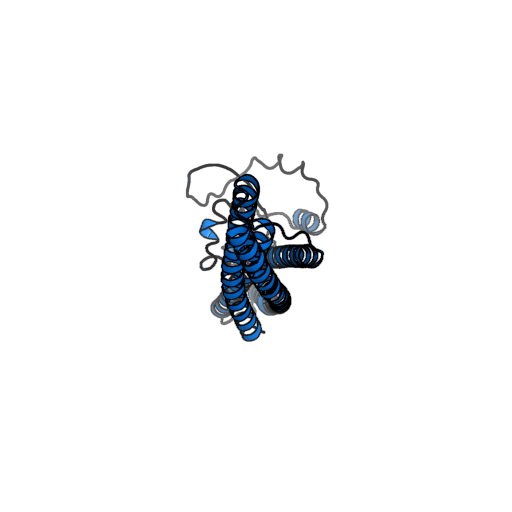 LEU A 1 243 ? 23.650 30.528 -8.556 1.00 29.06 243 LEU A N 1
ATOM 1971 C CA . LEU A 1 243 ? 23.124 31.881 -8.819 1.00 29.06 243 LEU A CA 1
ATOM 1972 C C . LEU A 1 243 ? 23.852 32.638 -9.942 1.00 29.06 243 LEU A C 1
ATOM 1974 O O . LEU A 1 243 ? 23.292 33.578 -10.502 1.00 29.06 243 LEU A O 1
ATOM 1978 N N . THR A 1 244 ? 25.076 32.250 -10.302 1.00 29.84 244 THR A N 1
ATOM 1979 C CA . THR A 1 244 ? 25.915 33.058 -11.210 1.00 29.84 244 THR A CA 1
ATOM 1980 C C . THR A 1 244 ? 25.645 32.775 -12.694 1.00 29.84 244 THR A C 1
ATOM 1982 O O . THR A 1 244 ? 26.021 33.568 -13.549 1.00 29.84 244 THR A O 1
ATOM 1985 N N . ILE A 1 245 ? 24.923 31.699 -13.025 1.00 30.56 245 ILE A N 1
ATOM 1986 C CA . ILE A 1 245 ? 24.571 31.331 -14.411 1.00 30.56 245 ILE A CA 1
ATOM 1987 C C . ILE A 1 245 ? 23.121 31.744 -14.743 1.00 30.56 245 ILE A C 1
ATOM 1989 O O . ILE A 1 245 ? 22.410 31.066 -15.476 1.00 30.56 245 ILE A O 1
ATOM 1993 N N . LEU A 1 246 ? 22.649 32.859 -14.172 1.00 28.27 246 LEU A N 1
ATOM 1994 C CA . LEU A 1 246 ? 21.303 33.411 -14.403 1.00 28.27 246 LEU A CA 1
ATOM 1995 C C . LEU A 1 246 ? 21.212 34.387 -15.588 1.00 28.27 246 LEU A C 1
ATOM 1997 O O . LEU A 1 246 ? 20.159 34.978 -15.823 1.00 28.27 246 LEU A O 1
ATOM 2001 N N . THR A 1 247 ? 22.270 34.548 -16.375 1.00 27.42 247 THR A N 1
ATOM 2002 C CA . THR A 1 247 ? 22.239 35.403 -17.566 1.00 27.42 247 THR A CA 1
ATOM 2003 C C . THR A 1 247 ? 23.017 34.755 -18.695 1.00 27.42 247 THR A C 1
ATOM 2005 O O . THR A 1 247 ? 24.226 34.950 -18.775 1.00 27.42 247 THR A O 1
ATOM 2008 N N . SER A 1 248 ? 22.343 33.966 -19.536 1.00 25.62 248 SER A N 1
ATOM 2009 C CA . SER A 1 248 ? 22.433 34.016 -21.010 1.00 25.62 248 SER A CA 1
ATOM 2010 C C . SER A 1 248 ? 21.590 32.898 -21.636 1.00 25.62 248 SER A C 1
ATOM 2012 O O . SER A 1 248 ? 21.740 31.731 -21.297 1.00 25.62 248 SER A O 1
ATOM 2014 N N . ASP A 1 249 ? 20.718 33.330 -22.544 1.00 25.58 249 ASP A N 1
ATOM 2015 C CA . ASP A 1 249 ? 19.942 32.615 -23.559 1.00 25.58 249 ASP A CA 1
ATOM 2016 C C . ASP A 1 249 ? 18.866 31.601 -23.142 1.00 25.58 249 ASP A C 1
ATOM 2018 O O . ASP A 1 249 ? 19.083 30.472 -22.715 1.00 25.58 249 ASP A O 1
ATOM 2022 N N . THR A 1 250 ? 17.629 32.067 -23.337 1.00 24.50 250 THR A N 1
ATOM 2023 C CA . THR A 1 250 ? 16.366 31.393 -23.048 1.00 24.50 250 THR A CA 1
ATOM 2024 C C . THR A 1 250 ? 15.767 30.843 -24.340 1.00 24.50 250 THR A C 1
ATOM 2026 O O . THR A 1 250 ? 15.444 31.611 -25.244 1.00 24.50 250 THR A O 1
ATOM 2029 N N . ALA A 1 251 ? 15.519 29.535 -24.405 1.00 24.45 251 ALA A N 1
ATOM 2030 C CA . ALA A 1 251 ? 14.519 28.973 -25.310 1.00 24.45 251 ALA A CA 1
ATOM 2031 C C . ALA A 1 251 ? 13.220 28.774 -24.515 1.00 24.45 251 ALA A C 1
ATOM 2033 O O . ALA A 1 251 ? 13.163 28.016 -23.548 1.00 24.45 251 ALA A O 1
ATOM 2034 N N . LYS A 1 252 ? 12.183 29.537 -24.872 1.00 22.28 252 LYS A N 1
ATOM 2035 C CA . LYS A 1 252 ? 10.873 29.515 -24.211 1.00 22.28 252 LYS A CA 1
ATOM 2036 C C . LYS A 1 252 ? 10.016 28.397 -24.798 1.00 22.28 252 LYS A C 1
ATOM 2038 O O . LYS A 1 252 ? 9.631 28.488 -25.959 1.00 22.28 252 LYS A O 1
ATOM 2043 N N . ILE A 1 253 ? 9.583 27.449 -23.972 1.00 28.05 253 ILE A N 1
ATOM 2044 C CA . ILE A 1 253 ? 8.294 26.789 -24.202 1.00 28.05 253 ILE A CA 1
ATOM 2045 C C . ILE A 1 253 ? 7.232 27.734 -23.626 1.00 28.05 253 ILE A C 1
ATOM 2047 O O . ILE A 1 253 ? 7.181 27.984 -22.421 1.00 28.05 253 ILE A O 1
ATOM 2051 N N . GLN A 1 254 ? 6.449 28.369 -24.501 1.00 22.72 254 GLN A N 1
ATOM 2052 C CA . GLN A 1 254 ? 5.391 29.293 -24.096 1.00 22.72 254 GLN A CA 1
ATOM 2053 C C . GLN A 1 254 ? 4.185 28.528 -23.538 1.00 22.72 254 GLN A C 1
ATOM 2055 O O . GLN A 1 254 ? 3.448 27.901 -24.288 1.00 22.72 254 GLN A O 1
ATOM 2060 N N . HIS A 1 255 ? 3.920 28.698 -22.244 1.00 24.28 255 HIS A N 1
ATOM 2061 C CA . HIS A 1 255 ? 2.673 29.328 -21.799 1.00 24.28 255 HIS A CA 1
ATOM 2062 C C . HIS A 1 255 ? 2.844 29.909 -20.381 1.00 24.28 255 HIS A C 1
ATOM 2064 O O . HIS A 1 255 ? 3.312 29.243 -19.465 1.00 24.28 255 HIS A O 1
ATOM 2070 N N . LYS A 1 256 ? 2.495 31.190 -20.216 1.00 23.31 256 LYS A N 1
ATOM 2071 C CA . LYS A 1 256 ? 2.436 31.954 -18.948 1.00 23.31 256 LYS A CA 1
ATOM 2072 C C . LYS A 1 256 ? 0.974 32.374 -18.702 1.00 23.31 256 LYS A C 1
ATOM 2074 O O . LYS A 1 256 ? 0.244 32.419 -19.696 1.00 23.31 256 LYS A O 1
ATOM 2079 N N . PRO A 1 257 ? 0.566 32.834 -17.494 1.00 30.72 257 PRO A N 1
ATOM 2080 C CA . PRO A 1 257 ? 1.284 32.961 -16.205 1.00 30.72 257 PRO A CA 1
ATOM 2081 C C . PRO A 1 257 ? 0.516 32.243 -15.046 1.00 30.72 257 PRO A C 1
ATOM 2083 O O . PRO A 1 257 ? -0.621 31.844 -15.233 1.00 30.72 257 PRO A O 1
ATOM 2086 N N . ASN A 1 258 ? 1.012 31.995 -13.828 1.00 23.83 258 ASN A N 1
ATOM 2087 C CA . ASN A 1 258 ? 1.678 32.898 -12.894 1.00 23.83 258 ASN A CA 1
ATOM 2088 C C . ASN A 1 258 ? 2.258 32.110 -11.685 1.00 23.83 258 ASN A C 1
ATOM 2090 O O . ASN A 1 258 ? 1.588 31.248 -11.130 1.00 23.83 258 ASN A O 1
ATOM 2094 N N . SER A 1 259 ? 3.441 32.539 -11.231 1.00 27.34 259 SER A N 1
ATOM 2095 C CA . SER A 1 259 ? 3.990 32.496 -9.855 1.00 27.34 259 SER A CA 1
ATOM 2096 C C . SER A 1 259 ? 4.328 31.182 -9.104 1.00 27.34 259 SER A C 1
ATOM 2098 O O . SER A 1 259 ? 3.464 30.454 -8.634 1.00 27.34 259 SER A O 1
ATOM 2100 N N . GLN A 1 260 ? 5.633 31.132 -8.781 1.00 26.81 260 GLN A N 1
ATOM 2101 C CA . GLN A 1 260 ? 6.350 30.552 -7.627 1.00 26.81 260 GLN A CA 1
ATOM 2102 C C . GLN A 1 260 ? 6.900 29.119 -7.734 1.00 26.81 260 GLN A C 1
ATOM 2104 O O . GLN A 1 260 ? 6.284 28.197 -8.246 1.00 26.81 260 GLN A O 1
ATOM 2109 N N . ASN A 1 261 ? 8.159 29.001 -7.309 1.00 27.05 261 ASN A N 1
ATOM 2110 C CA . ASN A 1 261 ? 9.247 28.317 -8.001 1.00 27.05 261 ASN A CA 1
ATOM 2111 C C . ASN A 1 261 ? 9.931 27.334 -7.035 1.00 27.05 261 ASN A C 1
ATOM 2113 O O . ASN A 1 261 ? 10.490 27.782 -6.037 1.00 27.05 261 ASN A O 1
ATOM 2117 N N . THR A 1 262 ? 9.920 26.033 -7.337 1.00 27.11 262 THR A N 1
ATOM 2118 C CA . THR A 1 262 ? 10.774 25.010 -6.697 1.00 27.11 262 THR A CA 1
ATOM 2119 C C . THR A 1 262 ? 11.176 23.981 -7.755 1.00 27.11 262 THR A C 1
ATOM 2121 O O . THR A 1 262 ? 10.434 23.039 -8.028 1.00 27.11 262 THR A O 1
ATOM 2124 N N . GLY A 1 263 ? 12.313 24.218 -8.415 1.00 28.73 263 GLY A N 1
ATOM 2125 C CA . GLY A 1 263 ? 12.815 23.406 -9.527 1.00 28.73 263 GLY A CA 1
ATOM 2126 C C . GLY A 1 263 ? 13.659 22.207 -9.081 1.00 28.73 263 GLY A C 1
ATOM 2127 O O . GLY A 1 263 ? 14.510 22.335 -8.205 1.00 28.73 263 GLY A O 1
ATOM 2128 N N . LEU A 1 264 ? 13.441 21.059 -9.725 1.00 27.19 264 LEU A N 1
ATOM 2129 C CA . LEU A 1 264 ? 14.392 19.947 -9.806 1.00 27.19 264 LEU A CA 1
ATOM 2130 C C . LEU A 1 264 ? 14.985 19.968 -11.220 1.00 27.19 264 LEU A C 1
ATOM 2132 O O . LEU A 1 264 ? 14.256 19.767 -12.189 1.00 27.19 264 LEU A O 1
ATOM 2136 N N . GLU A 1 265 ? 16.288 20.225 -11.341 1.00 33.59 265 GLU A N 1
ATOM 2137 C CA . GLU A 1 265 ? 17.006 20.228 -12.621 1.00 33.59 265 GLU A CA 1
ATOM 2138 C C . GLU A 1 265 ? 17.789 18.922 -12.805 1.00 33.59 265 GLU A C 1
ATOM 2140 O O . GLU A 1 265 ? 18.488 18.469 -11.897 1.00 33.59 265 GLU A O 1
ATOM 2145 N N . ARG A 1 266 ? 17.696 18.315 -13.997 1.00 33.34 266 ARG A N 1
ATOM 2146 C CA . ARG A 1 266 ? 18.566 17.208 -14.408 1.00 33.34 266 ARG A CA 1
ATOM 2147 C C . ARG A 1 266 ? 19.194 17.522 -15.757 1.00 33.34 266 ARG A C 1
ATOM 2149 O O . ARG A 1 266 ? 18.506 17.763 -16.742 1.00 33.34 266 ARG A O 1
ATOM 2156 N N . VAL A 1 267 ? 20.516 17.474 -15.771 1.00 27.67 267 VAL A N 1
ATOM 2157 C CA . VAL A 1 267 ? 21.364 17.616 -16.950 1.00 27.67 267 VAL A CA 1
ATOM 2158 C C . VAL A 1 267 ? 21.339 16.320 -17.767 1.00 27.67 267 VAL A C 1
ATOM 2160 O O . VAL A 1 267 ? 21.493 15.228 -17.212 1.00 27.67 267 VAL A O 1
ATOM 2163 N N . VAL A 1 268 ? 21.132 16.440 -19.081 1.00 26.70 268 VAL A N 1
ATOM 2164 C CA . VAL A 1 268 ? 21.057 15.325 -20.038 1.00 26.70 268 VAL A CA 1
ATOM 2165 C C . VAL A 1 268 ? 22.309 15.333 -20.921 1.00 26.70 268 VAL A C 1
ATOM 2167 O O . VAL A 1 268 ? 22.715 16.381 -21.410 1.00 26.70 268 VAL A O 1
ATOM 2170 N N . TRP A 1 269 ? 22.919 14.161 -21.092 1.00 28.23 269 TRP A N 1
ATOM 2171 C CA . TRP A 1 269 ? 24.183 13.942 -21.802 1.00 28.23 269 TRP A CA 1
ATOM 2172 C C . TRP A 1 269 ? 24.000 13.564 -23.279 1.00 28.23 269 TRP A C 1
ATOM 2174 O O . TRP A 1 269 ? 22.995 12.934 -23.623 1.00 28.23 269 TRP A O 1
ATOM 2184 N N . GLN A 1 270 ? 25.003 13.908 -24.101 1.00 29.98 270 GLN A N 1
ATOM 2185 C CA . GLN A 1 270 ? 25.224 13.431 -25.477 1.00 29.98 270 GLN A CA 1
ATOM 2186 C C . GLN A 1 270 ? 25.849 12.031 -25.491 1.00 29.98 270 GLN A C 1
ATOM 2188 O O . GLN A 1 270 ? 26.709 11.757 -24.622 1.00 29.98 270 GLN A O 1
#